Protein AF-K1X4G5-F1 (afdb_monomer)

Nearest PDB structures (foldseek):
  6gzb-assembly2_B  TM=7.575E-01  e=1.326E-03  Bacillus subtilis subsp. subtilis str. 168
  8opv-assembly1_B  TM=4.846E-01  e=4.917E-01  Mycobacterium tuberculosis H37Rv
  7o1k-assembly1_A  TM=4.754E-01  e=4.917E-01  Mycobacterium tuberculosis H37Rv
  8pf8-assembly1_B  TM=4.967E-01  e=1.198E+00  Mycobacterium tuberculosis H37Rv

pLDDT: mean 81.54, std 18.41, range [33.06, 98.31]

Mean predicted aligned error: 16.66 Å

Foldseek 3Di:
DVVVVVVVVVVVVVVVVVLVCCVPPPVPVNVVVVVVDDDDDPPPPDDDVPPVVVVVVVVVVVVVVVVVVVVVVVVVVVVVVVPPPPQLAFFQAWDKAWQWFAAQVVQVVDDPVCHLDLVSTDTDIDTDGGDSGNLQVQLQVNLQFPQDPVVVVRRTDADRDPPQWHFPDWDADPQQEIETEIGADPCQQVDDLSNLVRNVSSSFVRNVVRVSHPHYAYPVNCRSHD

Secondary structure (DSSP, 8-state):
-HHHHHHHHHHHHHHHHHHHHHHHH-HHHHHHHHTTS---------S-THHHHHHHHHHHHHHHHHHHHHHHHHHHHHHHHHTTS-STT-BSS-EEEEEEEEEHHHHHTS-GGG-S-GGGEEEEEEEE-SBS-HHHHHHHHHHTT---HHHHHTTEE----STT--EEEEEE-TTSEEEEEE---TTSTTS-HHHHHHHHHHHHHHHTTSTT--EEEEESTTTT--

Solvent-accessible surface area (backbone atoms only — not comparable to full-atom values): 13188 Å² total; per-residue (Å²): 124,74,73,62,56,56,56,55,52,52,52,52,50,52,52,50,51,48,53,51,47,33,66,75,76,38,62,77,58,41,58,64,56,55,72,76,62,84,77,81,79,80,78,75,93,76,79,63,89,54,56,72,52,48,55,51,50,51,52,51,50,52,52,49,50,52,50,52,50,47,66,57,51,50,57,53,55,52,46,56,66,62,62,70,67,68,68,82,41,46,37,90,50,73,42,80,46,58,40,40,33,42,25,56,62,62,25,67,72,42,59,82,94,55,44,91,39,78,81,23,50,42,74,46,79,47,74,42,65,55,29,85,40,46,62,61,54,50,54,53,51,54,51,66,64,79,72,49,75,68,47,45,73,66,35,45,49,83,80,65,60,63,95,66,49,42,82,72,49,77,47,74,46,97,88,14,43,30,40,40,29,47,49,82,49,94,76,61,37,78,43,58,58,70,56,32,53,50,57,52,46,30,53,43,58,35,53,52,69,42,88,68,36,74,44,75,46,55,38,58,80,61,65,59,41,94

Radius of gyration: 37.1 Å; Cα contacts (8 Å, |Δi|>4): 231; chains: 1; bounding box: 86×85×75 Å

Organism: NCBI:txid1234023

InterPro domains:
  IPR019606 GerMN domain [PF10646] (99-218)

Structure (mmCIF, N/CA/C/O backbone):
data_AF-K1X4G5-F1
#
_entry.id   AF-K1X4G5-F1
#
loop_
_atom_site.group_PDB
_atom_site.id
_atom_site.type_symbol
_atom_site.label_atom_id
_atom_site.label_alt_id
_atom_site.label_comp_id
_atom_site.label_asym_id
_atom_site.label_entity_id
_atom_site.label_seq_id
_atom_site.pdbx_PDB_ins_code
_atom_site.Cartn_x
_atom_site.Cartn_y
_atom_site.Cartn_z
_atom_site.occupancy
_atom_site.B_iso_or_equiv
_atom_site.auth_seq_id
_atom_site.auth_comp_id
_atom_site.auth_asym_id
_atom_site.auth_atom_id
_atom_site.pdbx_PDB_model_num
ATOM 1 N N . MET A 1 1 ? -43.583 -68.721 54.468 1.00 54.84 1 MET A N 1
ATOM 2 C CA . MET A 1 1 ? -44.248 -67.400 54.348 1.00 54.84 1 MET A CA 1
ATOM 3 C C . MET A 1 1 ? -43.345 -66.177 54.601 1.00 54.84 1 MET A C 1
ATOM 5 O O . MET A 1 1 ? -43.742 -65.089 54.219 1.00 54.84 1 MET A O 1
ATOM 9 N N . LYS A 1 2 ? -42.120 -66.293 55.156 1.00 58.53 2 LYS A N 1
ATOM 10 C CA . LYS A 1 2 ? -41.264 -65.116 55.460 1.00 58.53 2 LYS A CA 1
ATOM 11 C C . LYS A 1 2 ? -40.573 -64.442 54.252 1.00 58.53 2 LYS A C 1
ATOM 13 O O . LYS A 1 2 ? -40.272 -63.259 54.325 1.00 58.53 2 LYS A O 1
ATOM 18 N N . LYS A 1 3 ? -40.344 -65.152 53.136 1.00 57.25 3 LYS A N 1
ATOM 19 C CA . LYS A 1 3 ? -39.613 -64.604 51.967 1.00 57.25 3 LYS A CA 1
ATOM 20 C C . LYS A 1 3 ? -40.426 -63.616 51.116 1.00 57.25 3 LYS A C 1
ATOM 22 O O . LYS A 1 3 ? -39.841 -62.725 50.514 1.00 57.25 3 LYS A O 1
ATOM 27 N N . ILE A 1 4 ? -41.753 -63.754 51.103 1.00 64.00 4 ILE A N 1
ATOM 28 C CA . ILE A 1 4 ? -42.654 -62.884 50.327 1.00 64.00 4 ILE A CA 1
ATOM 29 C C . ILE A 1 4 ? -42.829 -61.530 51.028 1.00 64.00 4 ILE A C 1
ATOM 31 O O . ILE A 1 4 ? -42.890 -60.500 50.377 1.00 64.00 4 ILE A O 1
ATOM 35 N N . PHE A 1 5 ? -42.817 -61.503 52.363 1.00 66.75 5 PHE A N 1
ATOM 36 C CA . PHE A 1 5 ? -43.006 -60.263 53.120 1.00 66.75 5 PHE A CA 1
ATOM 37 C C . PHE A 1 5 ? -41.861 -59.258 52.913 1.00 66.75 5 PHE A C 1
ATOM 39 O O . PHE A 1 5 ? -42.084 -58.055 52.798 1.00 66.75 5 PHE A O 1
ATOM 46 N N . TRP A 1 6 ? -40.627 -59.757 52.814 1.00 69.31 6 TRP A N 1
ATOM 47 C CA . TRP A 1 6 ? -39.446 -58.901 52.693 1.00 69.31 6 TRP A CA 1
ATOM 48 C C . TRP A 1 6 ? -39.295 -58.286 51.295 1.00 69.31 6 TRP A C 1
ATOM 50 O O . TRP A 1 6 ? -38.846 -57.152 51.159 1.00 69.31 6 TRP A O 1
ATOM 60 N N . THR A 1 7 ? -39.732 -58.999 50.255 1.00 79.44 7 THR A N 1
ATOM 61 C CA . THR A 1 7 ? -39.694 -58.506 48.870 1.00 79.44 7 THR A CA 1
ATOM 62 C C . THR A 1 7 ? -40.730 -57.410 48.627 1.00 79.44 7 THR A C 1
ATOM 64 O O . THR A 1 7 ? -40.418 -56.420 47.967 1.00 79.44 7 THR A O 1
ATOM 67 N N . THR A 1 8 ? -41.922 -57.518 49.220 1.00 79.94 8 THR A N 1
ATOM 68 C CA . THR A 1 8 ? -42.949 -56.470 49.122 1.00 79.94 8 THR A CA 1
ATOM 69 C C . THR A 1 8 ? -42.549 -55.210 49.886 1.00 79.94 8 THR A C 1
ATOM 71 O O . THR A 1 8 ? -42.720 -54.103 49.379 1.00 79.94 8 THR A O 1
ATOM 74 N N . PHE A 1 9 ? -41.965 -55.363 51.080 1.00 83.00 9 PHE A N 1
ATOM 75 C CA . PHE A 1 9 ? -41.498 -54.227 51.877 1.00 83.00 9 PHE A CA 1
ATOM 76 C C . PHE A 1 9 ? -40.353 -53.472 51.186 1.00 83.00 9 PHE A C 1
ATOM 78 O O . PHE A 1 9 ? -40.362 -52.243 51.141 1.00 83.00 9 PHE A O 1
ATOM 85 N N . PHE A 1 10 ? -39.410 -54.200 50.579 1.00 83.00 10 PHE A N 1
ATOM 86 C CA . PHE A 1 10 ? -38.306 -53.604 49.828 1.00 83.00 10 PHE A CA 1
ATOM 87 C C . PHE A 1 10 ? -38.800 -52.761 48.643 1.00 83.00 10 PHE A C 1
ATOM 89 O O . PHE A 1 10 ? -38.376 -51.618 48.481 1.00 83.00 10 PHE A O 1
ATOM 96 N N . TRP A 1 11 ? -39.752 -53.271 47.856 1.00 83.12 11 TRP A N 1
ATOM 97 C CA . TRP A 1 11 ? -40.328 -52.511 46.742 1.00 83.12 11 TRP A CA 1
ATOM 98 C C . TRP A 1 11 ? -41.113 -51.281 47.202 1.00 83.12 11 TRP A C 1
ATOM 100 O O . TRP A 1 11 ? -41.001 -50.224 46.583 1.00 83.12 11 TRP A O 1
ATOM 110 N N . PHE A 1 12 ? -41.842 -51.373 48.316 1.00 86.19 12 PHE A N 1
ATOM 111 C CA . PHE A 1 12 ? -42.513 -50.212 48.905 1.00 86.19 12 PHE A CA 1
ATOM 112 C C . PHE A 1 12 ? -41.524 -49.126 49.337 1.00 86.19 12 PHE A C 1
ATOM 114 O O . PHE A 1 12 ? -41.757 -47.949 49.066 1.00 86.19 12 PHE A O 1
ATOM 121 N N . LEU A 1 13 ? -40.405 -49.513 49.954 1.00 87.19 13 LEU A N 1
ATOM 122 C CA . LEU A 1 13 ? -39.358 -48.583 50.369 1.00 87.19 13 LEU A CA 1
ATOM 123 C C . LEU A 1 13 ? -38.716 -47.886 49.160 1.00 87.19 13 LEU A C 1
ATOM 125 O O . LEU A 1 13 ? -38.556 -46.668 49.170 1.00 87.19 13 LEU A O 1
ATOM 129 N N . VAL A 1 14 ? -38.402 -48.637 48.100 1.00 87.31 14 VAL A N 1
ATOM 130 C CA . VAL A 1 14 ? -37.823 -48.086 46.863 1.00 87.31 14 VAL A CA 1
ATOM 131 C C . VAL A 1 14 ? -38.791 -47.112 46.191 1.00 87.31 14 VAL A C 1
ATOM 133 O O . VAL A 1 14 ? -38.382 -46.019 45.804 1.00 87.31 14 VAL A O 1
ATOM 136 N N . ILE A 1 15 ? -40.081 -47.449 46.114 1.00 84.12 15 ILE A N 1
ATOM 137 C CA . ILE A 1 15 ? -41.112 -46.554 45.569 1.00 84.12 15 ILE A CA 1
ATOM 138 C C . ILE A 1 15 ? -41.240 -45.288 46.424 1.00 84.12 15 ILE A C 1
ATOM 140 O O . ILE A 1 15 ? -41.348 -44.190 45.879 1.00 84.12 15 ILE A O 1
ATOM 144 N N . PHE A 1 16 ? -41.200 -45.412 47.753 1.00 84.00 16 PHE A N 1
ATOM 145 C CA . PHE A 1 16 ? -41.314 -44.270 48.659 1.00 84.00 16 PHE A CA 1
ATOM 146 C C . PHE A 1 16 ? -40.101 -43.337 48.561 1.00 84.00 16 PHE A C 1
ATOM 148 O O . PHE A 1 16 ? -40.265 -42.122 48.445 1.00 84.00 16 PHE A O 1
ATOM 155 N N . LEU A 1 17 ? -38.888 -43.896 48.525 1.00 79.94 17 LEU A N 1
ATOM 156 C CA . LEU A 1 17 ? -37.649 -43.136 48.346 1.00 79.94 17 LEU A CA 1
ATOM 157 C C . LEU A 1 17 ? -37.587 -42.473 46.970 1.00 79.94 17 LEU A C 1
ATOM 159 O O . LEU A 1 17 ? -37.241 -41.298 46.884 1.00 79.94 17 LEU A O 1
ATOM 163 N N . PHE A 1 18 ? -38.006 -43.171 45.912 1.00 79.19 18 PHE A N 1
ATOM 164 C CA . PHE A 1 18 ? -38.111 -42.594 44.573 1.00 79.19 18 PHE A CA 1
ATOM 165 C C . PHE A 1 18 ? -39.122 -41.440 44.534 1.00 79.19 18 PHE A C 1
ATOM 167 O O . PHE A 1 18 ? -38.846 -40.383 43.971 1.00 79.19 18 PHE A O 1
ATOM 174 N N . ARG A 1 19 ? -40.272 -41.589 45.201 1.00 72.81 19 ARG A N 1
ATOM 175 C CA . ARG A 1 19 ? -41.306 -40.549 45.281 1.00 72.81 19 ARG A CA 1
ATOM 176 C C . ARG A 1 19 ? -40.839 -39.324 46.078 1.00 72.81 19 ARG A C 1
ATOM 178 O O . ARG A 1 19 ? -41.116 -38.200 45.666 1.00 72.81 19 ARG A O 1
ATOM 185 N N . SER A 1 20 ? -40.094 -39.528 47.167 1.00 75.06 20 SER A N 1
ATOM 186 C CA . SER A 1 20 ? -39.445 -38.445 47.924 1.00 75.06 20 SER A CA 1
ATOM 187 C C . SER A 1 20 ? -38.347 -37.751 47.114 1.00 75.06 20 SER A C 1
ATOM 189 O O . SER A 1 20 ? -38.287 -36.523 47.089 1.00 75.06 20 SER A O 1
ATOM 191 N N . TYR A 1 21 ? -37.524 -38.518 46.396 1.00 76.25 21 TYR A N 1
ATOM 192 C CA . TYR A 1 21 ? -36.467 -37.994 45.530 1.00 76.25 21 TYR A CA 1
ATOM 193 C C . TYR A 1 21 ? -37.033 -37.123 44.399 1.00 76.25 21 TYR A C 1
ATOM 195 O O . TYR A 1 21 ? -36.592 -35.989 44.210 1.00 76.25 21 TYR A O 1
ATOM 203 N N . MET A 1 22 ? -38.077 -37.598 43.712 1.00 70.06 22 MET A N 1
ATOM 204 C CA . MET A 1 22 ? -38.760 -36.839 42.657 1.00 70.06 22 MET A CA 1
ATOM 205 C C . MET A 1 22 ? -39.372 -35.533 43.179 1.00 70.06 22 MET A C 1
ATOM 207 O O . MET A 1 22 ? -39.380 -34.532 42.465 1.00 70.06 22 MET A O 1
ATOM 211 N N . ARG A 1 23 ? -39.853 -35.516 44.430 1.00 66.69 23 ARG A N 1
ATOM 212 C CA . ARG A 1 23 ? -40.426 -34.318 45.059 1.00 66.69 23 ARG A CA 1
ATOM 213 C C . ARG A 1 23 ? -39.369 -33.268 45.418 1.00 66.69 23 ARG A C 1
ATOM 215 O O . ARG A 1 23 ? -39.676 -32.083 45.355 1.00 66.69 23 ARG A O 1
ATOM 222 N N . LEU A 1 24 ? -38.162 -33.690 45.796 1.00 64.19 24 LEU A N 1
ATOM 223 C CA . LEU A 1 24 ? -37.104 -32.787 46.261 1.00 64.19 24 LEU A CA 1
ATOM 224 C C . LEU A 1 24 ? -36.191 -32.275 45.141 1.00 64.19 24 LEU A C 1
ATOM 226 O O . LEU A 1 24 ? -35.738 -31.140 45.229 1.00 64.19 24 LEU A O 1
ATOM 230 N N . PHE A 1 25 ? -35.936 -33.065 44.093 1.00 57.25 25 PHE A N 1
ATOM 231 C CA . PHE A 1 25 ? -34.880 -32.740 43.123 1.00 57.25 25 PHE A CA 1
ATOM 232 C C . PHE A 1 25 ? -35.350 -32.530 41.678 1.00 57.25 25 PHE A C 1
ATOM 234 O O . PHE A 1 25 ? -34.552 -32.084 40.857 1.00 57.25 25 PHE A O 1
ATOM 241 N N . ASN A 1 26 ? -36.616 -32.811 41.325 1.00 57.53 26 ASN A N 1
ATOM 242 C CA . ASN A 1 26 ? -37.085 -32.585 39.951 1.00 57.53 26 ASN A CA 1
ATOM 243 C C . ASN A 1 26 ? -38.595 -32.288 39.856 1.00 57.53 26 ASN A C 1
ATOM 245 O O . ASN A 1 26 ? -39.404 -33.118 39.428 1.00 57.53 26 ASN A O 1
ATOM 249 N N . GLN A 1 27 ? -38.980 -31.069 40.250 1.00 56.97 27 GLN A N 1
ATOM 250 C CA . GLN A 1 27 ? -40.380 -30.621 40.286 1.00 56.97 27 GLN A CA 1
ATOM 251 C C . GLN A 1 27 ? -41.097 -30.748 38.926 1.00 56.97 27 GLN A C 1
ATOM 253 O O . GLN A 1 27 ? -42.276 -31.101 38.893 1.00 56.97 27 GLN A O 1
ATOM 258 N N . SER A 1 28 ? -40.397 -30.559 37.796 1.00 55.19 28 SER A N 1
ATOM 259 C CA . SER A 1 28 ? -41.028 -30.599 36.464 1.00 55.19 28 SER A CA 1
ATOM 260 C C . SER A 1 28 ? -41.443 -32.013 36.019 1.00 55.19 28 SER A C 1
ATOM 262 O O . SER A 1 28 ? -42.468 -32.179 35.351 1.00 55.19 28 SER A O 1
ATOM 264 N N . LEU A 1 29 ? -40.706 -33.055 36.429 1.00 57.12 29 LEU A N 1
ATOM 265 C CA . LEU A 1 29 ? -41.060 -34.453 36.149 1.00 57.12 29 LEU A CA 1
ATOM 266 C C . LEU A 1 29 ? -42.097 -35.001 37.141 1.00 57.12 29 LEU A C 1
ATOM 268 O O . LEU A 1 29 ? -42.957 -35.792 36.749 1.00 57.12 29 LEU A O 1
ATOM 272 N N . GLY A 1 30 ? -42.062 -34.557 38.403 1.00 55.62 30 GLY A N 1
ATOM 273 C CA . GLY A 1 30 ? -43.036 -34.952 39.428 1.00 55.62 30 GLY A CA 1
ATOM 274 C C . GLY A 1 30 ? -44.476 -34.559 39.072 1.00 55.62 30 GLY A C 1
ATOM 275 O O . GLY A 1 30 ? -45.391 -35.371 39.224 1.00 55.62 30 GLY A O 1
ATOM 276 N N . ILE A 1 31 ? -44.667 -33.360 38.510 1.00 58.38 31 ILE A N 1
ATOM 277 C CA . ILE A 1 31 ? -45.978 -32.867 38.056 1.00 58.38 31 ILE A CA 1
ATOM 278 C C . ILE A 1 31 ? -46.491 -33.672 36.844 1.00 58.38 31 ILE A C 1
ATOM 280 O O . ILE A 1 31 ? -47.668 -34.029 36.793 1.00 58.38 31 ILE A O 1
ATOM 284 N N . LYS A 1 32 ? -45.612 -34.039 35.897 1.00 57.47 32 LYS A N 1
ATOM 285 C CA . LYS A 1 32 ? -45.976 -34.824 34.697 1.00 57.47 32 LYS A CA 1
ATOM 286 C C . LYS A 1 32 ? -46.362 -36.277 34.986 1.00 57.47 32 LYS A C 1
ATOM 288 O O . LYS A 1 32 ? -47.144 -36.852 34.235 1.00 57.47 32 LYS A O 1
ATOM 293 N N . ILE A 1 33 ? -45.796 -36.886 36.027 1.00 56.94 33 ILE A N 1
ATOM 294 C CA . ILE A 1 33 ? -46.078 -38.285 36.388 1.00 56.94 33 ILE A CA 1
ATOM 295 C C . ILE A 1 33 ? -47.277 -38.370 37.344 1.00 56.94 33 ILE A C 1
ATOM 297 O O . ILE A 1 33 ? -48.085 -39.291 37.228 1.00 56.94 33 ILE A O 1
ATOM 301 N N . GLY A 1 34 ? -47.443 -37.387 38.238 1.00 54.16 34 GLY A N 1
ATOM 302 C CA . GLY A 1 34 ? -48.577 -37.320 39.165 1.00 54.16 34 GLY A CA 1
ATOM 303 C C . GLY A 1 34 ? -49.942 -37.233 38.473 1.00 54.16 34 GLY A C 1
ATOM 304 O O . GLY A 1 34 ? -50.913 -37.786 38.978 1.00 54.16 34 GLY A O 1
ATOM 305 N N . SER A 1 35 ? -50.014 -36.627 37.283 1.00 56.59 35 SER A N 1
ATOM 306 C CA . SER A 1 35 ? -51.259 -36.484 36.513 1.00 56.59 35 SER A CA 1
ATOM 307 C C . SER A 1 35 ? -51.747 -37.768 35.823 1.00 56.59 35 SER A C 1
ATOM 309 O O . SER A 1 35 ? -52.891 -37.814 35.378 1.00 56.59 35 SER A O 1
ATOM 311 N N . ARG A 1 36 ? -50.925 -38.828 35.745 1.00 54.75 36 ARG A N 1
ATOM 312 C CA . ARG A 1 36 ? -51.309 -40.122 35.137 1.00 54.75 36 ARG A CA 1
ATOM 313 C C . ARG A 1 36 ? -51.871 -41.150 36.121 1.00 54.75 36 ARG A C 1
ATOM 315 O O . ARG A 1 36 ? -52.386 -42.175 35.684 1.00 54.75 36 ARG A O 1
ATOM 322 N N . PHE A 1 37 ? -51.806 -40.885 37.422 1.00 50.53 37 PHE A N 1
ATOM 323 C CA . PHE A 1 37 ? -52.381 -41.740 38.461 1.00 50.53 37 PHE A CA 1
ATOM 324 C C . PHE A 1 37 ? -53.470 -40.955 39.192 1.00 50.53 37 PHE A C 1
ATOM 326 O O . PHE A 1 37 ? -53.241 -40.375 40.250 1.00 50.53 37 PHE A O 1
ATOM 333 N N . GLY A 1 38 ? -54.650 -40.874 38.576 1.00 40.00 38 GLY A N 1
ATOM 334 C CA . GLY A 1 38 ? -55.796 -40.185 39.162 1.00 40.00 38 GLY A CA 1
ATOM 335 C C . GLY A 1 38 ? -56.234 -40.825 40.483 1.00 40.00 38 GLY A C 1
ATOM 336 O O . GLY A 1 38 ? -56.401 -42.038 40.561 1.00 40.00 38 GLY A O 1
ATOM 337 N N . ILE A 1 39 ? -56.428 -40.013 41.521 1.00 39.38 39 ILE A N 1
ATOM 338 C CA . ILE A 1 39 ? -57.751 -39.545 41.968 1.00 39.38 39 ILE A CA 1
ATOM 339 C C . ILE A 1 39 ? -57.556 -38.420 42.999 1.00 39.38 39 ILE A C 1
ATOM 341 O O . ILE A 1 39 ? -56.721 -38.498 43.896 1.00 39.38 39 ILE A O 1
ATOM 345 N N . SER A 1 40 ? -58.351 -37.374 42.770 1.00 45.72 40 SER A N 1
ATOM 346 C CA . SER A 1 40 ? -58.739 -36.224 43.592 1.00 45.72 40 SER A CA 1
ATOM 347 C C . SER A 1 40 ? -57.901 -35.870 44.825 1.00 45.72 40 SER A C 1
ATOM 349 O O . SER A 1 40 ? -58.017 -36.493 45.880 1.00 45.72 40 SER A O 1
ATOM 351 N N . GLN A 1 41 ? -57.264 -34.704 44.770 1.00 36.25 41 GLN A N 1
ATOM 352 C CA . GLN A 1 41 ? -57.464 -33.764 45.866 1.00 36.25 41 GLN A CA 1
ATOM 353 C C . GLN A 1 41 ? -58.597 -32.829 45.464 1.00 36.25 41 GLN A C 1
ATOM 355 O O . GLN A 1 41 ? -58.526 -32.148 44.442 1.00 36.25 41 GLN A O 1
ATOM 360 N N . GLN A 1 42 ? -59.669 -32.864 46.257 1.00 36.31 42 GLN A N 1
ATOM 361 C CA . GLN A 1 42 ? -60.611 -31.763 46.346 1.00 36.31 42 GLN A CA 1
ATOM 362 C C . GLN A 1 42 ? -59.800 -30.485 46.535 1.00 36.31 42 GLN A C 1
ATOM 364 O O . GLN A 1 42 ? -59.118 -30.314 47.545 1.00 36.31 42 GLN A O 1
ATOM 369 N N . VAL A 1 43 ? -59.872 -29.596 45.552 1.00 34.75 43 VAL A N 1
ATOM 370 C CA . VAL A 1 43 ? -59.550 -28.196 45.773 1.00 34.75 43 VAL A CA 1
ATOM 371 C C . VAL A 1 43 ? -60.660 -27.683 46.681 1.00 34.75 43 VAL A C 1
ATOM 373 O O . VAL A 1 43 ? -61.783 -27.446 46.236 1.00 34.75 43 VAL A O 1
ATOM 376 N N . CYS A 1 44 ? -60.372 -27.588 47.979 1.00 33.06 44 CYS A N 1
ATOM 377 C CA . CYS A 1 44 ? -61.119 -26.690 48.842 1.00 33.06 44 CYS A CA 1
ATOM 378 C C . CYS A 1 44 ? -61.010 -25.298 48.221 1.00 33.06 44 CYS A C 1
ATOM 380 O O . CYS A 1 44 ? -59.926 -24.725 48.129 1.00 33.06 44 CYS A O 1
ATOM 382 N N . LEU A 1 45 ? -62.148 -24.793 47.752 1.00 43.38 45 LEU A N 1
ATOM 383 C CA . LEU A 1 45 ? -62.339 -23.415 47.335 1.00 43.38 45 LEU A CA 1
ATOM 384 C C . LEU A 1 45 ? -62.188 -22.510 48.560 1.00 43.38 45 LEU A C 1
ATOM 386 O O . LEU A 1 45 ? -63.168 -22.176 49.216 1.00 43.38 45 LEU A O 1
ATOM 390 N N . THR A 1 46 ? -60.958 -22.115 48.861 1.00 39.06 46 THR A N 1
ATOM 391 C CA . THR A 1 46 ? -60.655 -20.968 49.719 1.00 39.06 46 THR A CA 1
ATOM 392 C C . THR A 1 46 ? -59.370 -20.328 49.210 1.00 39.06 46 THR A C 1
ATOM 394 O O . THR A 1 46 ? -58.286 -20.815 49.513 1.00 39.06 46 THR A O 1
ATOM 397 N N . GLY A 1 47 ? -59.492 -19.257 48.425 1.00 34.78 47 GLY A N 1
ATOM 398 C CA . GLY A 1 47 ? -58.346 -18.451 48.001 1.00 34.78 47 GLY A CA 1
ATOM 399 C C . GLY A 1 47 ? -58.457 -17.949 46.568 1.00 34.78 47 GLY A C 1
ATOM 400 O O . GLY A 1 47 ? -58.095 -18.650 45.639 1.00 34.78 47 GLY A O 1
ATOM 401 N N . GLY A 1 48 ? -59.008 -16.743 46.422 1.00 39.19 48 GLY A N 1
ATOM 402 C CA . GLY A 1 48 ? -58.532 -15.730 45.483 1.00 39.19 48 GLY A CA 1
ATOM 403 C C . GLY A 1 48 ? -58.429 -16.066 43.993 1.00 39.19 48 GLY A C 1
ATOM 404 O O . GLY A 1 48 ? -57.468 -16.657 43.524 1.00 39.19 48 GLY A O 1
ATOM 405 N N . VAL A 1 49 ? -59.283 -15.406 43.207 1.00 44.91 49 VAL A N 1
ATOM 406 C CA . VAL A 1 49 ? -59.028 -15.018 41.799 1.00 44.91 49 VAL A CA 1
ATOM 407 C C . VAL A 1 49 ? -57.674 -14.276 41.618 1.00 44.91 49 VAL A C 1
ATOM 409 O O . VAL A 1 49 ? -57.230 -14.029 40.502 1.00 44.91 49 VAL A O 1
ATOM 412 N N . THR A 1 50 ? -56.990 -13.945 42.715 1.00 46.62 50 THR A N 1
ATOM 413 C CA . THR A 1 50 ? -55.688 -13.287 42.795 1.00 46.62 50 THR A CA 1
ATOM 414 C C . THR A 1 50 ? -54.515 -14.162 42.359 1.00 46.62 50 THR A C 1
ATOM 416 O O . THR A 1 50 ? -53.578 -13.625 41.781 1.00 46.62 50 THR A O 1
ATOM 419 N N . ASP A 1 51 ? -54.540 -15.480 42.566 1.00 49.75 51 ASP A N 1
ATOM 420 C CA . ASP A 1 51 ? -53.300 -16.276 42.488 1.00 49.75 51 ASP A CA 1
ATOM 421 C C . ASP A 1 51 ? -52.856 -16.530 41.038 1.00 49.75 51 ASP A C 1
ATOM 423 O O . ASP A 1 51 ? -51.692 -16.342 40.701 1.00 49.75 51 ASP A O 1
ATOM 427 N N . GLY A 1 52 ? -53.797 -16.799 40.125 1.00 52.91 52 GLY A N 1
ATOM 428 C CA . GLY A 1 52 ? -53.482 -16.970 38.699 1.00 52.91 52 GLY A CA 1
ATOM 429 C C . GLY A 1 52 ? -53.087 -15.672 37.981 1.00 52.91 52 GLY A C 1
ATOM 430 O O . GLY A 1 52 ? -52.336 -15.709 37.008 1.00 52.91 52 GLY A O 1
ATOM 431 N N . LEU A 1 53 ? -53.571 -14.519 38.457 1.00 54.59 53 LEU A N 1
ATOM 432 C CA . LEU A 1 53 ? -53.137 -13.211 37.956 1.00 54.59 53 LEU A CA 1
ATOM 433 C C . LEU A 1 53 ? -51.750 -12.856 38.493 1.00 54.59 53 LEU A C 1
ATOM 435 O O . LEU A 1 53 ? -50.931 -12.335 37.742 1.00 54.59 53 LEU A O 1
ATOM 439 N N . THR A 1 54 ? -51.472 -13.171 39.760 1.00 58.38 54 THR A N 1
ATOM 440 C CA . THR A 1 54 ? -50.163 -12.927 40.385 1.00 58.38 54 THR A CA 1
ATOM 441 C C . THR A 1 54 ? -49.076 -13.753 39.697 1.00 58.38 54 THR A C 1
ATOM 443 O O . THR A 1 54 ? -48.056 -13.194 39.302 1.00 58.38 54 THR A O 1
ATOM 446 N N . ASP A 1 55 ? -49.357 -15.026 39.398 1.00 61.72 55 ASP A N 1
ATOM 447 C CA . ASP A 1 55 ? -48.456 -15.889 38.626 1.00 61.72 55 ASP A CA 1
ATOM 448 C C . ASP A 1 55 ? -48.167 -15.323 37.223 1.00 61.72 55 ASP A C 1
ATOM 450 O O . ASP A 1 55 ? -47.030 -15.351 36.749 1.00 61.72 55 ASP A O 1
ATOM 454 N N . GLN A 1 56 ? -49.173 -14.758 36.543 1.00 73.88 56 GLN A N 1
ATOM 455 C CA . GLN A 1 56 ? -48.971 -14.109 35.241 1.00 73.88 56 GLN A CA 1
ATOM 456 C C . GLN A 1 56 ? -48.164 -12.810 35.349 1.00 73.88 56 GLN A C 1
ATOM 458 O O . GLN A 1 56 ? -47.315 -12.553 34.493 1.00 73.88 56 GLN A O 1
ATOM 463 N N . PHE A 1 57 ? -48.385 -12.009 36.393 1.00 72.31 57 PHE A N 1
ATOM 464 C CA . PHE A 1 57 ? -47.603 -10.800 36.651 1.00 72.31 57 PHE A CA 1
ATOM 465 C C . PHE A 1 57 ? -46.133 -11.119 36.932 1.00 72.31 57 PHE A C 1
ATOM 467 O O . PHE A 1 57 ? -45.261 -10.435 36.396 1.00 72.31 57 PHE A O 1
ATOM 474 N N . ASP A 1 58 ? -45.845 -12.175 37.690 1.00 73.00 58 ASP A N 1
ATOM 475 C CA . ASP A 1 58 ? -44.475 -12.599 37.988 1.00 73.00 58 ASP A CA 1
ATOM 476 C C . ASP A 1 58 ? -43.752 -13.128 36.743 1.00 73.00 58 ASP A C 1
ATOM 478 O O . ASP A 1 58 ? -42.578 -12.814 36.519 1.00 73.00 58 ASP A O 1
ATOM 482 N N . ILE A 1 59 ? -44.462 -13.850 35.870 1.00 78.31 59 ILE A N 1
ATOM 483 C CA . ILE A 1 59 ? -43.930 -14.277 34.568 1.00 78.31 59 ILE A CA 1
ATOM 484 C C . ILE A 1 59 ? -43.613 -13.059 33.691 1.00 78.31 59 ILE A C 1
ATOM 486 O O . ILE A 1 59 ? -42.520 -12.982 33.126 1.00 78.31 59 ILE A O 1
ATOM 490 N N . ILE A 1 60 ? -44.532 -12.093 33.596 1.00 79.19 60 ILE A N 1
ATOM 491 C CA . ILE A 1 60 ? -44.332 -10.868 32.804 1.00 79.19 60 ILE A CA 1
ATOM 492 C C . ILE A 1 60 ? -43.162 -10.053 33.359 1.00 79.19 60 ILE A C 1
ATOM 494 O O . ILE A 1 60 ? -42.333 -9.572 32.589 1.00 79.19 60 ILE A O 1
ATOM 498 N N . LYS A 1 61 ? -43.050 -9.936 34.684 1.00 81.38 61 LYS A N 1
ATOM 499 C CA . LYS A 1 61 ? -41.955 -9.227 35.350 1.00 81.38 61 LYS A CA 1
ATOM 500 C C . LYS A 1 61 ? -40.609 -9.886 35.067 1.00 81.38 61 LYS A C 1
ATOM 502 O O . LYS A 1 61 ? -39.670 -9.207 34.673 1.00 81.38 61 LYS A O 1
ATOM 507 N N . THR A 1 62 ? -40.554 -11.213 35.143 1.00 82.25 62 THR A N 1
ATOM 508 C CA . THR A 1 62 ? -39.347 -11.984 34.818 1.00 82.25 62 THR A CA 1
ATOM 509 C C . THR A 1 62 ? -38.947 -11.806 33.350 1.00 82.25 62 THR A C 1
ATOM 511 O O . THR A 1 62 ? -37.772 -11.620 33.044 1.00 82.25 62 THR A O 1
ATOM 514 N N . GLN A 1 63 ? -39.907 -11.821 32.418 1.00 82.62 63 GLN A N 1
ATOM 515 C CA . GLN A 1 63 ? -39.618 -11.567 31.003 1.00 82.62 63 GLN A CA 1
ATOM 516 C C . GLN A 1 63 ? -39.150 -10.132 30.751 1.00 82.62 63 GLN A C 1
ATOM 518 O O . GLN A 1 63 ? -38.237 -9.927 29.952 1.00 82.62 63 GLN A O 1
ATOM 523 N N . LEU A 1 64 ? -39.736 -9.151 31.439 1.00 81.81 64 LEU A N 1
ATOM 524 C CA . LEU A 1 64 ? -39.322 -7.756 31.347 1.00 81.81 64 LEU A CA 1
ATOM 525 C C . LEU A 1 64 ? -37.901 -7.558 31.890 1.00 81.81 64 LEU A C 1
ATOM 527 O O . LEU A 1 64 ? -37.114 -6.859 31.261 1.00 81.81 64 LEU A O 1
ATOM 531 N N . ASP A 1 65 ? -37.540 -8.224 32.987 1.00 81.00 65 ASP A N 1
ATOM 532 C CA . ASP A 1 65 ? -36.184 -8.190 33.542 1.00 81.00 65 ASP A CA 1
ATOM 533 C C . ASP A 1 65 ? -35.163 -8.817 32.580 1.00 81.00 65 ASP A C 1
ATOM 535 O O . ASP A 1 65 ? -34.100 -8.242 32.352 1.00 81.00 65 ASP A O 1
ATOM 539 N N . VAL A 1 66 ? -35.507 -9.935 31.931 1.00 81.69 66 VAL A N 1
ATOM 540 C CA . VAL A 1 66 ? -34.665 -10.553 30.890 1.00 81.69 66 VAL A CA 1
ATOM 541 C C . VAL A 1 66 ? -34.508 -9.633 29.678 1.00 81.69 66 VAL A C 1
ATOM 543 O O . VAL A 1 66 ? -33.407 -9.513 29.147 1.00 81.69 66 VAL A O 1
ATOM 546 N N . ILE A 1 67 ? -35.578 -8.965 29.234 1.00 78.12 67 ILE A N 1
ATOM 547 C CA . ILE A 1 67 ? -35.520 -7.998 28.127 1.00 78.12 67 ILE A CA 1
ATOM 548 C C . ILE A 1 67 ? -34.664 -6.791 28.518 1.00 78.12 67 ILE A C 1
ATOM 550 O O . ILE A 1 67 ? -33.809 -6.390 27.736 1.00 78.12 67 ILE A O 1
ATOM 554 N N . ASN A 1 68 ? -34.829 -6.256 29.728 1.00 77.50 68 ASN A N 1
ATOM 555 C CA . ASN A 1 68 ? -34.028 -5.140 30.231 1.00 77.50 68 ASN A CA 1
ATOM 556 C C . ASN A 1 68 ? -32.547 -5.514 30.335 1.00 77.50 68 ASN A C 1
ATOM 558 O O . ASN A 1 68 ? -31.690 -4.747 29.906 1.00 77.50 68 ASN A O 1
ATOM 562 N N . GLN A 1 69 ? -32.239 -6.714 30.827 1.00 78.69 69 GLN A N 1
ATOM 563 C CA . GLN A 1 69 ? -30.877 -7.241 30.860 1.00 78.69 69 GLN A CA 1
ATOM 564 C C . GLN A 1 69 ? -30.307 -7.391 29.444 1.00 78.69 69 GLN A C 1
ATOM 566 O O . GLN A 1 69 ? -29.160 -7.026 29.190 1.00 78.69 69 GLN A O 1
ATOM 571 N N . LYS A 1 70 ? -31.114 -7.880 28.497 1.00 74.75 70 LYS A N 1
ATOM 572 C CA . LYS A 1 70 ? -30.698 -8.046 27.103 1.00 74.75 70 LYS A CA 1
ATOM 573 C C . LYS A 1 70 ? -30.427 -6.699 26.429 1.00 74.75 70 LYS A C 1
ATOM 575 O O . LYS A 1 70 ? -29.376 -6.551 25.815 1.00 74.75 70 LYS A O 1
ATOM 580 N N . LEU A 1 71 ? -31.290 -5.708 26.661 1.00 73.25 71 LE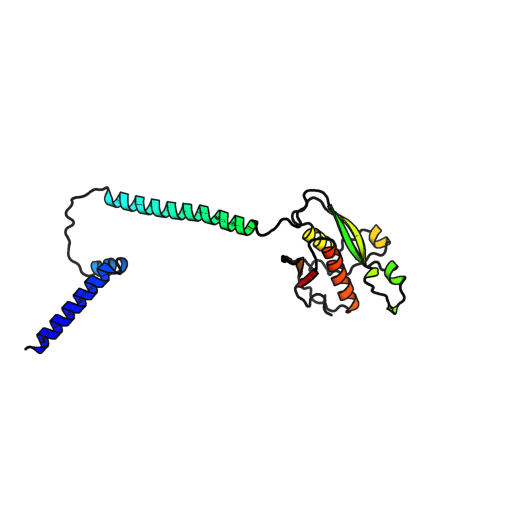U A N 1
ATOM 581 C CA . LEU A 1 71 ? -31.137 -4.320 26.210 1.00 73.25 71 LEU A CA 1
ATOM 582 C C . LEU A 1 71 ? -29.967 -3.583 26.874 1.00 73.25 71 LEU A C 1
ATOM 584 O O . LEU A 1 71 ? -29.488 -2.607 26.312 1.00 73.25 71 LEU A O 1
ATOM 588 N N . GLN A 1 72 ? -29.506 -4.021 28.047 1.00 69.19 72 GLN A N 1
ATOM 589 C CA . GLN A 1 72 ? -28.280 -3.512 28.673 1.00 69.19 72 GLN A CA 1
ATOM 590 C C . GLN A 1 72 ? -27.026 -4.200 28.112 1.00 69.19 72 GLN A C 1
ATOM 592 O O . GLN A 1 72 ? -26.011 -3.542 27.911 1.00 69.19 72 GLN A O 1
ATOM 597 N N . SER A 1 73 ? -27.102 -5.492 27.775 1.00 63.19 73 SER A N 1
ATOM 598 C CA . SER A 1 73 ? -25.968 -6.259 27.229 1.00 63.19 73 SER A CA 1
ATOM 599 C C . SER A 1 73 ? -25.721 -6.073 25.719 1.00 63.19 73 SER A C 1
ATOM 601 O O . SER A 1 73 ? -24.580 -6.151 25.2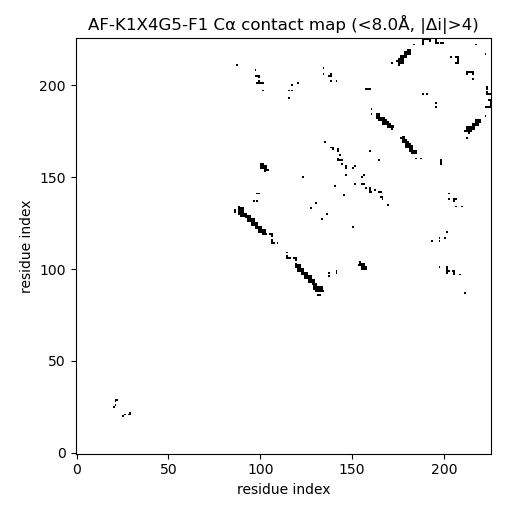68 1.00 63.19 73 SER A O 1
ATOM 603 N N . GLU A 1 74 ? -26.761 -5.801 24.921 1.00 63.75 74 GLU A N 1
ATOM 604 C CA . GLU A 1 74 ? -26.648 -5.533 23.476 1.00 63.75 74 GLU A CA 1
ATOM 605 C C . GLU A 1 74 ? -25.846 -4.266 23.122 1.00 63.75 74 GLU A C 1
ATOM 607 O O . GLU A 1 74 ? -24.981 -4.356 22.245 1.00 63.75 74 GLU A O 1
ATOM 612 N N . PRO A 1 75 ? -26.052 -3.096 23.761 1.00 58.12 75 PRO A N 1
ATOM 613 C CA . PRO A 1 75 ? -25.258 -1.912 23.462 1.00 58.12 75 PRO A CA 1
ATOM 614 C C . PRO A 1 75 ? -23.807 -2.080 23.912 1.00 58.12 75 PRO A C 1
ATOM 616 O O . PRO A 1 75 ? -22.926 -1.580 23.230 1.00 58.12 75 PRO A O 1
ATOM 619 N N . GLU A 1 76 ? -23.518 -2.820 24.984 1.00 56.22 76 GLU A N 1
ATOM 620 C CA . GLU A 1 76 ? -22.137 -3.068 25.420 1.00 56.22 76 GLU A CA 1
ATOM 621 C C . GLU A 1 76 ? -21.374 -3.977 24.446 1.00 56.22 76 GLU A C 1
ATOM 623 O O . GLU A 1 76 ? -20.205 -3.719 24.166 1.00 56.22 76 GLU A O 1
ATOM 628 N N . ALA A 1 77 ? -22.035 -4.978 23.855 1.00 55.50 77 ALA A N 1
ATOM 629 C CA . ALA A 1 77 ? -21.446 -5.818 22.812 1.00 55.50 77 ALA A CA 1
ATOM 630 C C . ALA A 1 77 ? -21.237 -5.055 21.488 1.00 55.50 77 ALA A C 1
ATOM 632 O O . ALA A 1 77 ? -20.212 -5.237 20.832 1.00 55.50 77 ALA A O 1
ATOM 633 N N . LEU A 1 78 ? -22.160 -4.161 21.113 1.00 50.59 78 LEU A N 1
ATOM 634 C CA . LEU A 1 78 ? -22.025 -3.302 19.928 1.00 50.59 78 LEU A CA 1
ATOM 635 C C . LEU A 1 78 ? -20.989 -2.184 20.128 1.00 50.59 78 LEU A C 1
ATOM 637 O O . LEU A 1 78 ? -20.251 -1.865 19.199 1.00 50.59 78 LEU A O 1
ATOM 641 N N . ILE A 1 79 ? -20.884 -1.619 21.335 1.00 54.44 79 ILE A N 1
ATOM 642 C CA . ILE A 1 79 ? -19.849 -0.643 21.699 1.00 54.44 79 ILE A CA 1
ATOM 643 C C . ILE A 1 79 ? -18.484 -1.333 21.753 1.00 54.44 79 ILE A C 1
ATOM 645 O O . ILE A 1 79 ? -17.528 -0.794 21.213 1.00 54.44 79 ILE A O 1
ATOM 649 N N . GLN A 1 80 ? -18.378 -2.552 22.289 1.00 50.69 80 GLN A N 1
ATOM 650 C CA . GLN A 1 80 ? -17.129 -3.320 22.232 1.00 50.69 80 GLN A CA 1
ATOM 651 C C . GLN A 1 80 ? -16.740 -3.686 20.798 1.00 50.69 80 GLN A C 1
ATOM 653 O O . GLN A 1 80 ? -15.561 -3.646 20.483 1.00 50.69 80 GLN A O 1
ATOM 658 N N . GLN A 1 81 ? -17.690 -3.962 19.901 1.00 52.25 81 GLN A N 1
ATOM 659 C CA . GLN A 1 81 ? -17.400 -4.172 18.475 1.00 52.25 81 GLN A CA 1
ATOM 660 C C . GLN A 1 81 ? -17.040 -2.871 17.732 1.00 52.25 81 GLN A C 1
ATOM 662 O O . GLN A 1 81 ? -16.240 -2.912 16.800 1.00 52.25 81 GLN A O 1
ATOM 667 N N . ALA A 1 82 ? -17.570 -1.718 18.154 1.00 47.28 82 ALA A N 1
ATOM 668 C CA . ALA A 1 82 ? -17.252 -0.406 17.582 1.00 47.28 82 ALA A CA 1
ATOM 669 C C . ALA A 1 82 ? -15.967 0.231 18.154 1.00 47.28 82 ALA A C 1
ATOM 671 O O . ALA A 1 82 ? -15.370 1.089 17.509 1.00 47.28 82 ALA A O 1
ATOM 672 N N . GLN A 1 83 ? -15.519 -0.176 19.346 1.00 43.47 83 GLN A N 1
ATOM 673 C CA . GLN A 1 83 ? -14.344 0.383 20.028 1.00 43.47 83 GLN A CA 1
ATOM 674 C C . GLN A 1 83 ? -13.021 -0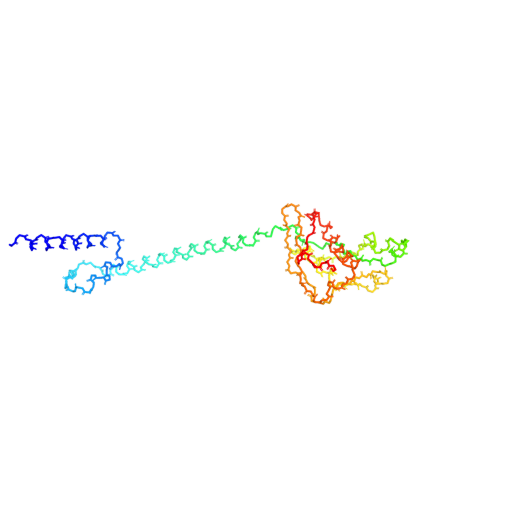.351 19.734 1.00 43.47 83 GLN A C 1
ATOM 676 O O . GLN A 1 83 ? -11.990 0.037 20.278 1.00 43.47 83 GLN A O 1
ATOM 681 N N . VAL A 1 84 ? -12.999 -1.358 18.847 1.00 46.03 84 VAL A N 1
ATOM 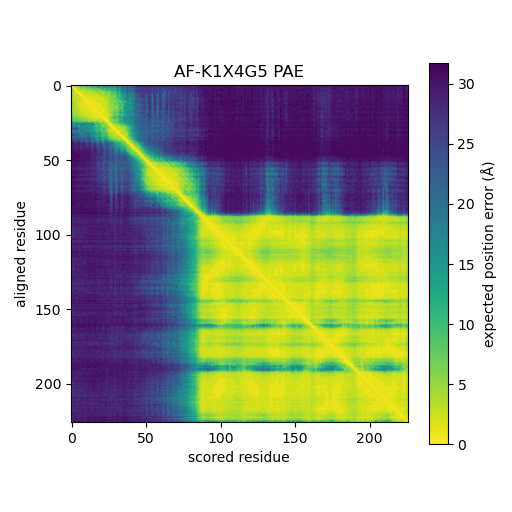682 C CA . VAL A 1 84 ? -11.744 -2.021 18.414 1.00 46.03 84 VAL A CA 1
ATOM 683 C C . VAL A 1 84 ? -11.020 -1.250 17.298 1.00 46.03 84 VAL A C 1
ATOM 685 O O . VAL A 1 84 ? -9.817 -1.428 17.119 1.00 46.03 84 VAL A O 1
ATOM 688 N N . GLN A 1 85 ? -11.671 -0.317 16.592 1.00 46.53 85 GLN A N 1
ATOM 689 C CA . GLN A 1 85 ? -10.939 0.647 15.763 1.00 46.53 85 GLN A CA 1
ATOM 690 C C . GLN A 1 85 ? -10.428 1.802 16.625 1.00 46.53 85 GLN A C 1
ATOM 692 O O . GLN A 1 85 ? -11.051 2.858 16.725 1.00 46.53 85 GLN A O 1
ATOM 697 N N . ASN A 1 86 ? -9.241 1.629 17.208 1.00 48.81 86 ASN A N 1
ATOM 698 C CA . ASN A 1 86 ? -8.425 2.779 17.583 1.00 48.81 86 ASN A CA 1
ATOM 699 C C . ASN A 1 86 ? -8.345 3.734 16.370 1.00 48.81 86 ASN A C 1
ATOM 701 O O . ASN A 1 86 ? -8.029 3.274 15.268 1.00 48.81 86 ASN A O 1
ATOM 705 N N . PRO A 1 87 ? -8.606 5.046 16.528 1.00 68.56 87 PRO A N 1
ATOM 706 C CA . PRO A 1 87 ? -8.720 6.002 15.423 1.00 68.56 87 PRO A CA 1
ATOM 707 C C . PRO A 1 87 ? -7.353 6.397 14.842 1.00 68.56 87 PRO A C 1
ATOM 709 O O . PRO A 1 87 ? -7.152 7.538 14.442 1.00 68.56 87 PRO A O 1
ATOM 712 N N . VAL A 1 88 ? -6.395 5.468 14.803 1.00 85.19 88 VAL A N 1
ATOM 713 C CA . VAL A 1 88 ? -4.998 5.711 14.416 1.00 85.19 88 VAL A CA 1
ATOM 714 C C . VAL A 1 88 ? -4.900 6.361 13.034 1.00 85.19 88 VAL A C 1
ATOM 716 O O . VAL A 1 88 ? -4.070 7.231 12.814 1.00 85.19 88 VAL A O 1
ATOM 719 N N . PHE A 1 89 ? -5.800 5.992 12.121 1.00 93.12 89 PHE A N 1
ATOM 720 C CA . PHE A 1 89 ? -5.814 6.494 10.747 1.00 93.12 89 PHE A CA 1
ATOM 721 C C . PHE A 1 89 ? -6.998 7.419 10.441 1.00 93.12 89 PHE A C 1
ATOM 723 O O . PHE A 1 89 ? -7.311 7.647 9.274 1.00 93.12 89 PHE A O 1
ATOM 730 N N . GLN A 1 90 ? -7.687 7.949 11.452 1.00 94.38 90 GLN A N 1
ATOM 731 C CA . GLN A 1 90 ? -8.761 8.915 11.219 1.00 94.38 90 GLN A CA 1
ATOM 732 C C . GLN A 1 90 ? -8.184 10.310 10.976 1.00 94.38 90 GLN A C 1
ATOM 734 O O . GLN A 1 90 ? -7.360 10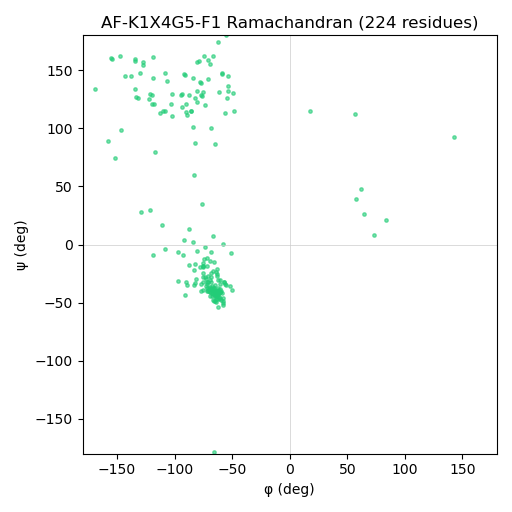.804 11.743 1.00 94.38 90 GLN A O 1
ATOM 739 N N . THR A 1 91 ? -8.652 10.976 9.925 1.00 94.19 91 THR A N 1
ATOM 740 C CA . THR A 1 91 ? -8.301 12.361 9.612 1.00 94.19 91 THR A CA 1
ATOM 741 C C . THR A 1 91 ? -9.564 13.212 9.565 1.00 94.19 91 THR A C 1
ATOM 743 O O . THR A 1 91 ? -10.542 12.882 8.902 1.00 94.19 91 THR A O 1
ATOM 746 N N . THR A 1 92 ? -9.559 14.341 10.269 1.00 95.88 92 THR A N 1
ATOM 747 C CA . THR A 1 92 ? -10.698 15.279 10.312 1.00 95.88 92 THR A CA 1
ATOM 748 C C . THR A 1 92 ? -10.552 16.441 9.332 1.00 95.88 92 THR A C 1
ATOM 750 O O . THR A 1 92 ? -11.477 17.232 9.156 1.00 95.88 92 THR A O 1
ATOM 753 N N . VAL A 1 93 ? -9.396 16.546 8.676 1.00 95.75 93 VAL A N 1
ATOM 754 C CA . VAL A 1 93 ? -9.047 17.618 7.741 1.00 95.75 93 VAL A CA 1
ATOM 755 C C . VAL A 1 93 ? -8.417 17.042 6.473 1.00 95.75 93 VAL A C 1
ATOM 757 O O . VAL A 1 93 ? -7.871 15.932 6.510 1.00 95.75 93 VAL A O 1
ATOM 760 N N . PRO A 1 94 ? -8.444 17.788 5.353 1.00 97.44 94 PRO A N 1
ATOM 761 C CA . PRO A 1 94 ? -7.747 17.377 4.149 1.00 97.44 94 PRO A CA 1
ATOM 762 C C . PRO A 1 94 ? -6.267 17.099 4.422 1.00 97.44 94 PRO A C 1
ATOM 764 O O . PRO A 1 94 ? -5.554 17.942 4.966 1.00 97.44 94 PRO A O 1
ATOM 767 N N . THR A 1 95 ? -5.812 15.908 4.046 1.00 97.06 95 THR A N 1
ATOM 768 C CA . THR A 1 95 ? -4.479 15.400 4.380 1.00 97.06 95 THR A CA 1
ATOM 769 C C . THR A 1 95 ? -3.696 15.129 3.103 1.00 97.06 95 THR A C 1
ATOM 771 O O . THR A 1 95 ? -4.180 14.466 2.183 1.00 97.06 95 THR A O 1
ATOM 774 N N . LYS A 1 96 ? -2.474 15.664 3.029 1.00 97.81 96 LYS A N 1
ATOM 775 C CA . LYS A 1 96 ? -1.552 15.402 1.922 1.00 97.81 96 LYS A CA 1
ATOM 776 C C . LYS A 1 96 ? -0.829 14.081 2.168 1.00 97.81 96 LYS A C 1
ATOM 778 O O . LYS A 1 96 ? -0.184 13.927 3.198 1.00 97.81 96 LYS A O 1
ATOM 783 N N . VAL A 1 97 ? -0.892 13.175 1.200 1.00 97.88 97 VAL A N 1
ATOM 784 C CA . VAL A 1 97 ? -0.321 11.825 1.284 1.00 97.88 97 VAL A CA 1
ATOM 785 C C . VAL A 1 97 ? 0.520 11.543 0.039 1.00 97.88 97 VAL A C 1
ATOM 787 O O . VAL A 1 97 ? 0.229 12.064 -1.042 1.00 97.88 97 VAL A O 1
ATOM 790 N N . ALA A 1 98 ? 1.587 10.759 0.178 1.00 98.00 98 ALA A N 1
ATOM 791 C CA . ALA A 1 98 ? 2.416 10.306 -0.932 1.00 98.00 98 ALA A CA 1
ATOM 792 C C . ALA A 1 98 ? 1.950 8.935 -1.441 1.00 98.00 98 ALA A C 1
ATOM 794 O O . ALA A 1 98 ? 1.830 7.988 -0.673 1.00 98.00 98 ALA A O 1
ATOM 795 N N . LEU A 1 99 ? 1.739 8.802 -2.745 1.00 97.75 99 LEU A N 1
ATOM 796 C CA . LEU A 1 99 ? 1.593 7.517 -3.424 1.00 97.75 99 LEU A CA 1
ATOM 797 C C . LEU A 1 99 ? 2.898 7.221 -4.156 1.00 97.75 99 LEU A C 1
ATOM 799 O O . LEU A 1 99 ? 3.326 8.026 -4.982 1.00 97.75 99 LEU A O 1
ATOM 803 N N . TYR A 1 100 ? 3.556 6.107 -3.851 1.00 97.62 100 TYR A N 1
ATOM 804 C CA . TYR A 1 100 ? 4.825 5.774 -4.498 1.00 97.62 100 TYR A CA 1
ATOM 805 C C . TYR A 1 100 ? 4.587 5.011 -5.795 1.00 97.62 100 TYR A C 1
ATOM 807 O O . TYR A 1 100 ? 3.900 3.993 -5.806 1.00 97.62 100 TYR A O 1
ATOM 815 N N . TYR A 1 101 ? 5.207 5.485 -6.873 1.00 97.06 101 TYR A N 1
ATOM 816 C CA . TYR A 1 101 ? 5.164 4.867 -8.196 1.00 97.06 101 TYR A CA 1
ATOM 817 C C . TYR A 1 101 ? 6.580 4.665 -8.727 1.00 97.06 101 TYR A C 1
ATOM 819 O O . TYR A 1 101 ? 7.516 5.358 -8.320 1.00 97.06 101 TYR A O 1
ATOM 827 N N . PHE A 1 102 ? 6.741 3.721 -9.650 1.00 97.00 102 PHE A N 1
ATOM 828 C CA . PHE A 1 102 ? 8.016 3.515 -10.323 1.00 97.00 102 PHE A CA 1
ATOM 829 C C . PHE A 1 102 ? 8.213 4.604 -11.380 1.00 97.00 102 PHE A C 1
ATOM 831 O O . PHE A 1 102 ? 7.325 4.839 -12.202 1.00 97.00 102 PHE A O 1
ATOM 838 N N . ASN A 1 103 ? 9.361 5.280 -11.349 1.00 97.75 103 ASN A N 1
ATOM 839 C CA . ASN A 1 103 ? 9.740 6.254 -12.362 1.00 97.75 103 ASN A CA 1
ATOM 840 C C . ASN A 1 103 ? 10.755 5.634 -13.327 1.00 97.75 103 ASN A C 1
ATOM 842 O O . ASN A 1 103 ? 11.905 5.386 -12.966 1.00 97.75 103 ASN A O 1
ATOM 846 N N . GLN A 1 104 ? 10.326 5.405 -14.565 1.00 95.88 104 GLN A N 1
ATOM 847 C CA . GLN A 1 104 ? 11.136 4.711 -15.562 1.00 95.88 104 GLN A CA 1
ATOM 848 C C . GLN A 1 104 ? 12.372 5.521 -15.980 1.00 95.88 104 GLN A C 1
ATOM 850 O O . GLN A 1 104 ? 13.430 4.948 -16.215 1.00 95.88 104 GLN A O 1
ATOM 855 N N . THR A 1 105 ? 12.267 6.850 -16.053 1.00 96.62 105 THR A N 1
ATOM 856 C CA . THR A 1 105 ? 13.400 7.702 -16.436 1.00 96.62 105 THR A CA 1
ATOM 857 C C . THR A 1 105 ? 14.461 7.768 -15.350 1.00 96.62 105 THR A C 1
ATOM 859 O O . THR A 1 105 ? 15.642 7.764 -15.677 1.00 96.62 105 THR A O 1
ATOM 862 N N . GLU A 1 106 ? 14.075 7.822 -14.073 1.00 96.50 106 GLU A N 1
ATOM 863 C CA . GLU A 1 106 ? 15.056 7.753 -12.984 1.00 96.50 106 GLU A CA 1
ATOM 864 C C . GLU A 1 106 ? 15.788 6.412 -12.968 1.00 96.50 106 GLU A C 1
ATOM 866 O O . GLU A 1 106 ? 17.006 6.388 -12.813 1.00 96.50 106 GLU A O 1
ATOM 871 N N . ASP A 1 107 ? 15.072 5.315 -13.214 1.00 96.56 107 ASP A N 1
ATOM 872 C CA . ASP A 1 107 ? 15.676 3.987 -13.274 1.00 96.56 107 ASP A CA 1
ATOM 873 C C . ASP A 1 107 ? 16.677 3.845 -14.427 1.00 96.56 107 ASP A C 1
ATOM 875 O O . ASP A 1 107 ? 17.778 3.331 -14.251 1.00 96.56 107 ASP A O 1
ATOM 879 N N . GLN A 1 108 ? 16.343 4.401 -15.593 1.00 96.31 108 GLN A N 1
ATOM 880 C CA . GLN A 1 108 ? 17.200 4.386 -16.781 1.00 96.31 108 GLN A CA 1
ATOM 881 C C . GLN A 1 108 ? 18.503 5.183 -16.633 1.00 96.31 108 GLN A C 1
ATOM 883 O O . GLN A 1 108 ? 19.404 5.017 -17.456 1.00 96.31 108 GLN A O 1
ATOM 888 N N . LYS A 1 109 ? 18.632 6.044 -15.615 1.00 96.56 109 LYS A N 1
ATOM 889 C CA . LYS A 1 109 ? 19.900 6.733 -15.313 1.00 96.56 109 LYS A CA 1
ATOM 890 C C . LYS A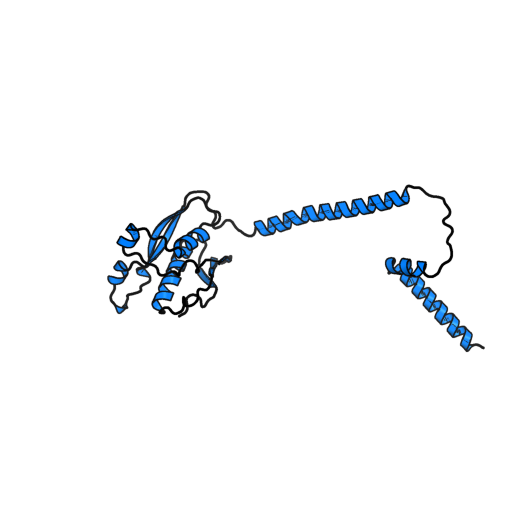 1 109 ? 20.920 5.813 -14.644 1.00 96.56 109 LYS A C 1
ATOM 892 O O . LYS A 1 109 ? 22.101 6.155 -14.609 1.00 96.56 109 LYS A O 1
ATOM 897 N N . LEU A 1 110 ? 20.472 4.693 -14.080 1.00 95.75 110 LEU A N 1
ATOM 898 C CA . LEU A 1 110 ? 21.330 3.705 -13.442 1.00 95.75 110 LEU A CA 1
ATOM 899 C C . LEU A 1 110 ? 21.967 2.790 -14.491 1.00 95.75 110 LEU A C 1
ATOM 901 O O . LEU A 1 110 ? 21.444 2.614 -15.597 1.00 95.75 110 LEU A O 1
ATOM 905 N N . ALA A 1 111 ? 23.099 2.184 -14.128 1.00 95.44 111 ALA A N 1
ATOM 906 C CA . ALA A 1 111 ? 23.721 1.168 -14.964 1.00 95.44 111 ALA A CA 1
ATOM 907 C C . ALA A 1 111 ? 22.740 -0.003 -15.197 1.00 95.44 111 ALA A C 1
ATOM 909 O O . ALA A 1 111 ? 21.940 -0.291 -14.302 1.00 95.44 111 ALA A O 1
ATOM 910 N N . PRO A 1 112 ? 22.764 -0.683 -16.359 1.00 92.81 112 PRO A N 1
ATOM 911 C CA . PRO A 1 112 ? 21.797 -1.736 -16.690 1.00 92.81 112 PRO A CA 1
ATOM 912 C C . PRO A 1 112 ? 21.650 -2.828 -15.621 1.00 92.81 112 PRO A C 1
ATOM 914 O O . PRO A 1 112 ? 20.550 -3.299 -15.360 1.00 92.81 112 PRO A O 1
ATOM 917 N N . GLU A 1 113 ? 22.740 -3.193 -14.951 1.00 93.19 113 GLU A N 1
ATOM 918 C CA . GLU A 1 113 ? 22.776 -4.174 -13.865 1.00 93.19 113 GLU A CA 1
ATOM 919 C C . GLU A 1 113 ? 22.152 -3.686 -12.543 1.00 93.19 113 GLU A C 1
ATOM 921 O O . GLU A 1 113 ? 21.940 -4.480 -11.629 1.00 93.19 113 GLU A O 1
ATOM 926 N N . GLN A 1 114 ? 21.863 -2.388 -12.433 1.00 91.88 114 GLN A N 1
ATOM 927 C CA . GLN A 1 114 ? 21.249 -1.740 -11.270 1.00 91.88 114 GLN A CA 1
ATOM 928 C C . GLN A 1 114 ? 19.797 -1.306 -11.516 1.00 91.88 114 GLN A C 1
ATOM 930 O O . GLN A 1 114 ? 19.179 -0.778 -10.587 1.00 91.88 114 GLN A O 1
ATOM 935 N N . GLN A 1 115 ? 19.280 -1.486 -12.737 1.00 91.19 115 GLN A N 1
ATOM 936 C CA . GLN A 1 115 ? 17.905 -1.154 -13.120 1.00 91.19 115 GLN A CA 1
ATOM 937 C C . GLN A 1 115 ? 16.883 -2.047 -12.405 1.00 91.19 115 GLN A C 1
ATOM 939 O O . GLN A 1 115 ? 17.211 -3.104 -11.865 1.00 91.19 115 GLN A O 1
ATOM 944 N N . VAL A 1 116 ? 15.625 -1.607 -12.397 1.00 91.19 116 VAL A N 1
ATOM 945 C CA . VAL A 1 116 ? 14.560 -2.099 -11.512 1.00 91.19 116 VAL A CA 1
ATOM 946 C C . VAL A 1 116 ? 14.912 -1.842 -10.041 1.00 91.19 116 VAL A C 1
ATOM 948 O O . VAL A 1 116 ? 14.828 -2.710 -9.169 1.00 91.19 116 VAL A O 1
ATOM 951 N N . ASN A 1 117 ? 15.336 -0.609 -9.761 1.00 93.12 117 ASN A N 1
ATOM 952 C CA . ASN A 1 117 ? 15.821 -0.199 -8.452 1.00 93.12 117 ASN A CA 1
ATOM 953 C C . ASN A 1 117 ? 14.717 0.369 -7.554 1.00 93.12 117 ASN A C 1
ATOM 955 O O . ASN A 1 117 ? 13.821 1.094 -7.990 1.00 93.12 117 ASN A O 1
ATOM 959 N N . LEU A 1 118 ? 14.835 0.135 -6.245 1.00 94.06 118 LEU A N 1
ATOM 960 C CA . LEU A 1 118 ? 13.930 0.715 -5.252 1.00 94.06 118 LEU A CA 1
ATOM 961 C C . LEU A 1 118 ? 14.141 2.226 -5.052 1.00 94.06 118 LEU A C 1
ATOM 963 O O . LEU A 1 118 ? 13.254 2.898 -4.514 1.00 94.06 118 LEU A O 1
ATOM 967 N N . SER A 1 119 ? 15.291 2.776 -5.454 1.00 94.62 119 SER A N 1
ATOM 968 C CA . SER A 1 119 ? 15.538 4.225 -5.466 1.00 94.62 119 SER A CA 1
ATOM 969 C C . SER A 1 119 ? 14.687 4.951 -6.512 1.00 94.62 119 SER A C 1
ATOM 971 O O . SER A 1 119 ? 14.283 6.087 -6.276 1.00 94.62 119 SER A O 1
ATOM 973 N N . SER A 1 120 ? 14.315 4.262 -7.593 1.00 96.62 120 SER A N 1
ATOM 974 C CA . SER A 1 120 ? 13.443 4.751 -8.667 1.00 96.62 120 SER A CA 1
ATOM 975 C C . SER A 1 120 ? 11.963 4.832 -8.258 1.00 96.62 120 SER A C 1
ATOM 977 O O . SER A 1 120 ? 11.117 5.265 -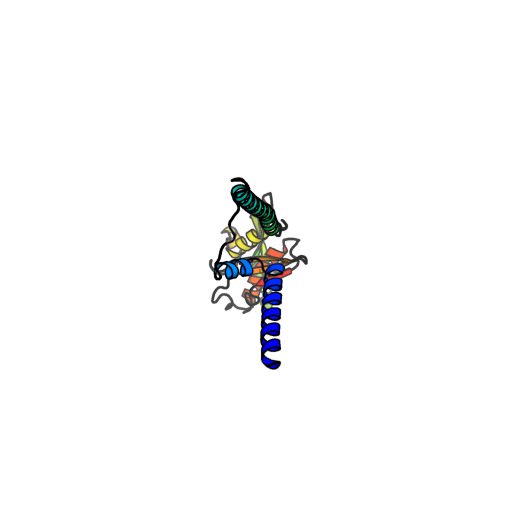9.041 1.00 96.62 120 SER A O 1
ATOM 979 N N . LEU A 1 121 ? 11.623 4.422 -7.028 1.00 96.81 121 LEU A N 1
ATOM 980 C CA . LEU A 1 121 ? 10.283 4.573 -6.460 1.00 96.81 121 LEU A CA 1
ATOM 981 C C . LEU A 1 121 ? 10.120 5.966 -5.864 1.00 96.81 121 LEU A C 1
ATOM 983 O O . LEU A 1 121 ? 10.567 6.221 -4.737 1.00 96.81 121 LEU A O 1
ATOM 987 N N . LEU A 1 122 ? 9.449 6.838 -6.611 1.00 97.69 122 LEU A N 1
ATOM 988 C CA . LEU A 1 122 ? 9.281 8.246 -6.276 1.00 97.69 122 LEU A CA 1
ATOM 989 C C . LEU A 1 122 ? 7.841 8.573 -5.846 1.00 97.69 122 LEU A C 1
ATOM 991 O O . LEU A 1 122 ? 6.890 7.953 -6.333 1.00 97.69 122 LEU A O 1
ATOM 995 N N . PRO A 1 123 ? 7.665 9.547 -4.933 1.00 97.62 123 PRO A N 1
ATOM 996 C CA . PRO A 1 123 ? 6.353 9.932 -4.444 1.00 97.62 123 PRO A CA 1
ATOM 997 C C . PRO A 1 123 ? 5.608 10.806 -5.456 1.00 97.62 123 PRO A C 1
ATOM 999 O O . PRO A 1 123 ? 6.148 11.756 -6.022 1.00 97.62 123 PRO A O 1
ATOM 1002 N N . VAL A 1 124 ? 4.317 10.540 -5.583 1.00 97.56 124 VAL A N 1
ATOM 1003 C CA . VAL A 1 124 ? 3.330 11.385 -6.243 1.00 97.56 124 VAL A CA 1
ATOM 1004 C C . VAL A 1 124 ? 2.302 11.784 -5.193 1.00 97.56 124 VAL A C 1
ATOM 1006 O O . VAL A 1 124 ? 1.663 10.937 -4.573 1.00 97.56 124 VAL A O 1
ATOM 1009 N N . TYR A 1 125 ? 2.138 13.082 -4.962 1.00 97.19 125 TYR A N 1
ATOM 1010 C CA . TYR A 1 125 ? 1.288 13.553 -3.873 1.00 97.19 125 TYR A CA 1
ATOM 1011 C C . TYR A 1 125 ? -0.190 13.625 -4.266 1.00 97.19 125 TYR A C 1
ATOM 1013 O O . TYR A 1 125 ? -0.554 14.015 -5.379 1.00 97.19 125 TYR A O 1
ATOM 1021 N N . ARG A 1 126 ? -1.049 13.295 -3.306 1.00 96.31 126 ARG A N 1
ATOM 1022 C CA . ARG A 1 126 ? -2.501 13.474 -3.356 1.00 96.31 126 ARG A CA 1
ATOM 1023 C C . ARG A 1 126 ? -2.959 14.232 -2.120 1.00 96.31 126 ARG A C 1
ATOM 1025 O O . ARG A 1 126 ? -2.298 14.192 -1.085 1.00 96.31 126 ARG A O 1
ATOM 1032 N N . ILE A 1 127 ? -4.085 14.925 -2.239 1.00 97.06 127 ILE A N 1
ATOM 1033 C CA . ILE A 1 127 ? -4.796 15.496 -1.097 1.00 97.06 127 ILE A CA 1
ATOM 1034 C C . ILE A 1 127 ? -6.075 14.691 -0.957 1.00 97.06 127 ILE A C 1
ATOM 1036 O O . ILE A 1 127 ? -6.922 14.718 -1.848 1.00 97.06 127 ILE A O 1
ATOM 1040 N N . PHE A 1 128 ? -6.188 13.967 0.145 1.00 96.81 128 PHE A N 1
ATOM 1041 C CA . PHE A 1 128 ? -7.410 13.274 0.510 1.00 96.81 128 PHE A CA 1
ATOM 1042 C C . PHE A 1 128 ? -8.267 14.195 1.376 1.00 96.81 128 PHE A C 1
ATOM 1044 O O . PHE A 1 128 ? -7.708 14.986 2.140 1.00 96.81 128 PHE A O 1
ATOM 1051 N N . PRO A 1 129 ? -9.604 14.126 1.279 1.00 97.19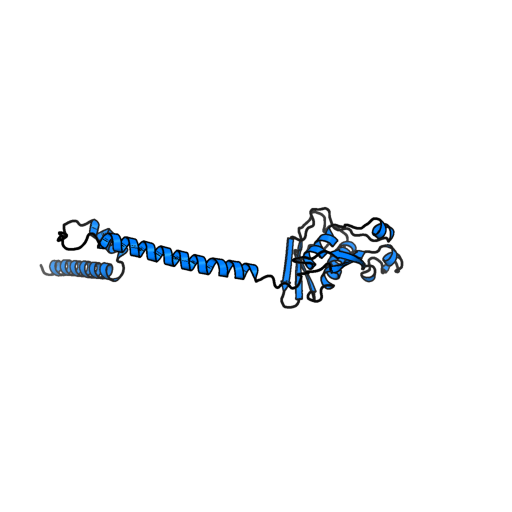 129 PRO A N 1
ATOM 1052 C CA . PRO A 1 129 ? -10.486 14.772 2.245 1.00 97.19 129 PRO A CA 1
ATOM 1053 C C . PRO A 1 129 ? -10.344 14.128 3.639 1.00 97.19 129 PRO A C 1
ATOM 1055 O O . PRO A 1 129 ? -9.545 13.213 3.841 1.00 97.19 129 PRO A O 1
ATOM 1058 N N . ALA A 1 130 ? -11.127 14.614 4.604 1.00 95.56 130 ALA A N 1
ATOM 1059 C CA . ALA A 1 130 ? -11.291 13.931 5.885 1.00 95.56 130 ALA A CA 1
ATOM 1060 C C . ALA A 1 130 ? -11.725 12.471 5.656 1.00 95.56 130 ALA A C 1
ATOM 1062 O O . ALA A 1 130 ? -12.590 12.207 4.817 1.00 95.56 130 ALA A O 1
ATOM 1063 N N . SER A 1 131 ? -11.119 11.541 6.388 1.00 95.94 131 SER A N 1
ATOM 1064 C CA . SER A 1 131 ? -11.299 10.104 6.206 1.00 95.94 131 SER A CA 1
ATOM 1065 C C . SER A 1 131 ? -11.428 9.384 7.541 1.00 95.94 131 SER A C 1
ATOM 1067 O O . SER A 1 131 ? -10.767 9.712 8.525 1.00 95.94 131 SER A O 1
ATOM 1069 N N . THR A 1 132 ? -12.257 8.345 7.565 1.00 94.12 132 THR A N 1
ATOM 1070 C CA . THR A 1 132 ? -12.337 7.413 8.693 1.00 94.12 132 THR A CA 1
ATOM 1071 C C . THR A 1 132 ? -11.150 6.446 8.742 1.00 94.12 132 THR A C 1
ATOM 1073 O O . THR A 1 132 ? -10.908 5.839 9.781 1.00 94.12 132 THR A O 1
ATOM 1076 N N . ASN A 1 133 ? -10.427 6.263 7.632 1.00 95.56 133 ASN A N 1
ATOM 1077 C CA . ASN A 1 133 ? -9.208 5.463 7.569 1.00 95.56 133 ASN A CA 1
ATOM 1078 C C . ASN A 1 133 ? -8.357 5.884 6.359 1.00 95.56 133 ASN A C 1
ATOM 1080 O O . ASN A 1 133 ? -8.460 5.322 5.265 1.00 95.56 133 ASN A O 1
ATOM 1084 N N . ILE A 1 134 ? -7.485 6.869 6.573 1.00 97.31 134 ILE A N 1
ATOM 1085 C CA . ILE A 1 134 ? -6.636 7.428 5.522 1.00 97.31 134 ILE A CA 1
ATOM 1086 C C . ILE A 1 134 ? -5.667 6.394 4.939 1.00 97.31 134 ILE A C 1
ATOM 1088 O O . ILE A 1 134 ? -5.339 6.468 3.755 1.00 97.31 134 ILE A O 1
ATOM 1092 N N . LEU A 1 135 ? -5.231 5.407 5.730 1.00 97.25 135 LEU A N 1
ATOM 1093 C CA . LEU A 1 135 ? -4.337 4.347 5.266 1.00 97.25 135 LEU A CA 1
ATOM 1094 C C . LEU A 1 135 ? -5.023 3.499 4.194 1.00 97.25 135 LEU A C 1
ATOM 1096 O O . LEU A 1 135 ? -4.464 3.297 3.115 1.00 97.25 135 LEU A O 1
ATOM 1100 N N . VAL A 1 136 ? -6.250 3.049 4.464 1.00 96.94 136 VAL A N 1
ATOM 1101 C CA . VAL A 1 136 ? -7.045 2.249 3.522 1.00 96.94 136 VAL A CA 1
ATOM 1102 C C . VAL A 1 136 ? -7.328 3.035 2.245 1.00 96.94 136 VAL A C 1
ATOM 1104 O O . VAL A 1 136 ? -7.140 2.504 1.149 1.00 96.94 136 VAL A O 1
ATOM 1107 N N . ASP A 1 137 ? -7.721 4.304 2.363 1.00 97.06 137 ASP A N 1
ATOM 1108 C CA . ASP A 1 137 ? -7.985 5.163 1.202 1.00 97.06 137 ASP A CA 1
ATOM 1109 C C . ASP A 1 137 ? -6.743 5.336 0.325 1.00 97.06 137 ASP A C 1
ATOM 1111 O O . ASP A 1 137 ? -6.819 5.259 -0.902 1.00 97.06 137 ASP A O 1
ATOM 1115 N N . THR A 1 138 ? -5.585 5.502 0.961 1.00 97.50 138 THR A N 1
ATOM 1116 C CA . THR A 1 138 ? -4.298 5.677 0.287 1.00 97.50 138 THR A CA 1
ATOM 1117 C C . THR A 1 138 ? -3.896 4.427 -0.488 1.00 97.50 138 THR A C 1
ATOM 1119 O O . THR A 1 138 ? -3.541 4.521 -1.665 1.00 97.50 138 THR A O 1
ATOM 1122 N N . ILE A 1 139 ? -3.975 3.247 0.138 1.00 97.75 139 ILE A N 1
ATOM 1123 C CA . ILE A 1 139 ? -3.651 1.982 -0.535 1.00 97.75 139 ILE A CA 1
ATOM 1124 C C . ILE A 1 139 ? -4.633 1.708 -1.675 1.00 97.75 139 ILE A C 1
ATOM 1126 O O . ILE A 1 139 ? -4.211 1.320 -2.763 1.00 97.75 139 ILE A O 1
ATOM 1130 N N . ASN A 1 140 ? -5.925 1.972 -1.468 1.00 96.44 140 ASN A N 1
ATOM 1131 C CA . ASN A 1 140 ? -6.928 1.825 -2.517 1.00 96.44 140 ASN A CA 1
ATOM 1132 C C . ASN A 1 140 ? -6.681 2.764 -3.704 1.00 96.44 140 ASN A C 1
ATOM 1134 O O . ASN A 1 140 ? -6.867 2.357 -4.849 1.00 96.44 140 ASN A O 1
ATOM 1138 N N . GLU A 1 141 ? -6.257 4.005 -3.468 1.00 96.06 141 GLU A N 1
ATOM 1139 C CA . GLU A 1 141 ? -5.930 4.930 -4.557 1.00 96.06 141 GLU A CA 1
ATOM 1140 C C . GLU A 1 141 ? -4.681 4.490 -5.329 1.00 96.06 141 GLU A C 1
ATOM 1142 O O . GLU A 1 141 ? -4.666 4.552 -6.559 1.00 96.06 141 GLU A O 1
ATOM 1147 N N . LEU A 1 142 ? -3.662 3.982 -4.627 1.00 96.50 142 LEU A N 1
ATOM 1148 C CA . LEU A 1 142 ? -2.451 3.443 -5.245 1.00 96.50 142 LEU A CA 1
ATOM 1149 C C . LEU A 1 142 ? -2.772 2.300 -6.223 1.00 96.50 142 LEU A C 1
ATOM 1151 O O . LEU A 1 142 ? -2.325 2.321 -7.373 1.00 96.50 142 LEU A O 1
ATOM 1155 N N . ILE A 1 143 ? -3.562 1.313 -5.784 1.00 94.88 143 ILE A N 1
ATOM 1156 C CA . ILE A 1 143 ? -3.858 0.114 -6.587 1.00 94.88 143 ILE A CA 1
ATOM 1157 C C . ILE A 1 143 ? -4.854 0.374 -7.724 1.00 94.88 143 ILE A C 1
ATOM 1159 O O . ILE A 1 143 ? -4.888 -0.387 -8.685 1.00 94.88 143 ILE A O 1
ATOM 1163 N N . LYS A 1 144 ? -5.629 1.467 -7.668 1.00 91.75 144 LYS A N 1
ATOM 1164 C CA . LYS A 1 144 ? -6.516 1.895 -8.767 1.00 91.75 144 LYS A CA 1
ATOM 1165 C C . LYS A 1 144 ? -5.767 2.404 -9.997 1.00 91.75 144 LYS A C 1
ATOM 1167 O O . LYS A 1 144 ? -6.390 2.567 -11.044 1.00 91.75 144 LYS A O 1
ATOM 1172 N N . TRP A 1 145 ? -4.469 2.688 -9.878 1.00 86.69 145 TRP A N 1
ATOM 1173 C CA . TRP A 1 145 ? -3.637 3.186 -10.976 1.00 86.69 145 TRP A CA 1
ATOM 1174 C C . TRP A 1 145 ? -4.140 4.499 -11.608 1.00 86.69 145 TRP A C 1
ATOM 1176 O O . TRP A 1 145 ? -4.057 4.735 -12.817 1.00 86.69 145 TRP A O 1
ATOM 1186 N N . ASN A 1 146 ? -4.640 5.414 -10.783 1.00 89.56 146 ASN A N 1
ATOM 1187 C CA . ASN A 1 146 ? -5.160 6.693 -11.256 1.00 89.56 146 ASN A CA 1
ATOM 1188 C C . ASN A 1 146 ? -4.037 7.735 -11.466 1.00 89.56 146 ASN A C 1
ATOM 1190 O O . ASN A 1 146 ? -3.990 8.786 -10.816 1.00 89.56 146 ASN A O 1
ATOM 1194 N N . LEU A 1 147 ? -3.084 7.416 -12.352 1.00 93.56 147 LEU A N 1
ATOM 1195 C CA . LEU A 1 147 ? -2.022 8.336 -12.773 1.00 93.56 147 LEU A CA 1
ATOM 1196 C C . LEU A 1 147 ? -2.565 9.370 -13.766 1.00 93.56 147 LEU A C 1
ATOM 1198 O O . LEU A 1 147 ? -3.134 9.021 -14.808 1.00 93.56 147 LEU A O 1
ATOM 1202 N N . THR A 1 148 ? -2.327 10.647 -13.477 1.00 95.12 148 THR A N 1
ATOM 1203 C CA . THR A 1 148 ? -2.741 11.764 -14.332 1.00 95.12 148 THR A CA 1
ATOM 1204 C C . THR A 1 148 ? -1.907 11.821 -15.621 1.00 95.12 148 THR A C 1
ATOM 1206 O O . THR A 1 148 ? -0.782 11.314 -15.666 1.00 95.12 148 THR A O 1
ATOM 1209 N N . PRO A 1 149 ? -2.392 12.480 -16.693 1.00 95.88 149 PRO A N 1
ATOM 1210 C CA . PRO A 1 149 ? -1.608 12.646 -17.918 1.00 95.88 149 PRO A CA 1
ATOM 1211 C C . PRO A 1 149 ? -0.252 13.331 -17.699 1.00 95.88 149 PRO A C 1
ATOM 1213 O O . PRO A 1 149 ? 0.710 13.010 -18.391 1.00 95.88 149 PRO A O 1
ATOM 1216 N N . ASN A 1 150 ? -0.155 14.253 -16.736 1.00 96.75 150 ASN A N 1
ATOM 1217 C CA . ASN A 1 150 ? 1.103 14.928 -16.416 1.00 96.75 150 ASN A CA 1
ATOM 1218 C C . ASN A 1 150 ? 2.094 13.991 -15.716 1.00 96.75 150 ASN A C 1
ATOM 1220 O O . ASN A 1 150 ? 3.269 14.000 -16.060 1.00 96.75 150 ASN A O 1
ATOM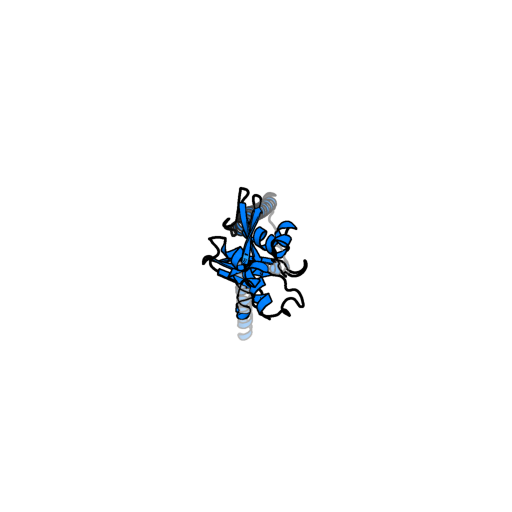 1224 N N . GLU A 1 151 ? 1.625 13.139 -14.805 1.00 97.25 151 GLU A N 1
ATOM 1225 C CA . GLU A 1 151 ? 2.470 12.131 -14.148 1.00 97.25 151 GLU A CA 1
ATOM 1226 C C . GLU A 1 151 ? 2.976 11.091 -15.149 1.00 97.25 151 GLU A C 1
ATOM 1228 O O . GLU A 1 151 ? 4.152 10.738 -15.147 1.00 97.25 151 GLU A O 1
ATOM 1233 N N . LYS A 1 152 ? 2.125 10.665 -16.088 1.00 96.56 152 LYS A N 1
ATOM 1234 C CA . LYS A 1 152 ? 2.546 9.778 -17.183 1.00 96.56 152 LYS A CA 1
ATOM 1235 C C . LYS A 1 152 ? 3.599 10.436 -18.079 1.00 96.56 152 LYS A C 1
ATOM 1237 O O . LYS A 1 152 ? 4.568 9.787 -18.454 1.00 96.56 152 LYS A O 1
ATOM 1242 N N . LYS A 1 153 ? 3.465 11.737 -18.376 1.00 97.12 153 LYS A N 1
ATOM 1243 C CA . LYS A 1 153 ? 4.499 12.517 -19.091 1.00 97.12 153 LYS A CA 1
ATOM 1244 C C . LYS A 1 153 ? 5.810 12.635 -18.306 1.00 97.12 153 LYS A C 1
ATOM 1246 O O . LYS A 1 153 ? 6.853 12.848 -18.912 1.00 97.12 153 LYS A O 1
ATOM 1251 N N . GLN A 1 154 ? 5.758 12.499 -16.983 1.00 96.62 154 GLN A N 1
ATOM 1252 C CA . GLN A 1 154 ? 6.922 12.416 -16.097 1.00 96.62 154 GLN A CA 1
ATOM 1253 C C . GLN A 1 154 ? 7.440 10.978 -15.923 1.00 96.62 154 GLN A C 1
ATOM 1255 O O . GLN A 1 154 ? 8.261 10.738 -15.042 1.00 96.62 154 GLN A O 1
ATOM 1260 N N . TRP A 1 155 ? 6.987 10.037 -16.759 1.00 97.12 155 TRP A N 1
ATOM 1261 C CA . TRP A 1 155 ? 7.448 8.645 -16.794 1.00 97.12 155 TRP A CA 1
ATOM 1262 C C . TRP A 1 155 ? 7.144 7.825 -15.540 1.00 97.12 155 TRP A C 1
ATOM 1264 O O . TRP A 1 155 ? 7.822 6.837 -15.250 1.00 97.12 155 TRP A O 1
ATOM 1274 N N . PHE A 1 156 ? 6.093 8.198 -14.810 1.00 97.12 156 PHE A N 1
ATOM 1275 C CA . PHE A 1 156 ? 5.532 7.337 -13.779 1.00 97.12 156 PHE A CA 1
ATOM 1276 C C . PHE A 1 156 ? 4.716 6.200 -14.395 1.00 97.12 156 PHE A C 1
ATOM 1278 O O . PHE A 1 156 ? 3.838 6.433 -15.232 1.00 97.12 156 PHE A O 1
ATOM 1285 N N . ILE A 1 157 ? 4.974 4.978 -13.930 1.00 93.94 157 ILE A N 1
ATOM 1286 C CA . ILE A 1 157 ? 4.257 3.764 -14.322 1.00 93.94 157 ILE A CA 1
ATOM 1287 C C . ILE A 1 157 ? 3.893 2.922 -13.091 1.00 93.94 157 ILE A C 1
ATOM 1289 O O . ILE A 1 157 ? 4.476 3.048 -12.012 1.00 93.94 157 ILE A O 1
ATOM 1293 N N . THR A 1 158 ? 2.907 2.047 -13.256 1.00 89.00 158 THR A N 1
ATOM 1294 C CA . THR A 1 158 ? 2.652 0.911 -12.363 1.00 89.00 158 THR A CA 1
ATOM 1295 C C . THR A 1 158 ? 1.910 -0.163 -13.146 1.00 89.00 158 THR A C 1
ATOM 1297 O O . THR A 1 158 ? 1.338 0.104 -14.203 1.00 89.00 158 THR A O 1
ATOM 1300 N N . GLU A 1 159 ? 1.955 -1.378 -12.625 1.00 86.31 159 GLU A N 1
ATOM 1301 C CA . GLU A 1 159 ? 1.446 -2.583 -13.264 1.00 86.31 159 GLU A CA 1
ATOM 1302 C C . GLU A 1 159 ? 0.523 -3.363 -12.325 1.00 86.31 159 GLU A C 1
ATOM 1304 O O . GLU A 1 159 ? 0.446 -4.594 -12.416 1.00 86.31 159 GLU A O 1
ATOM 1309 N N . PHE A 1 160 ? -0.145 -2.659 -11.398 1.00 89.12 160 PHE A N 1
ATOM 1310 C CA . PHE A 1 160 ? -1.216 -3.271 -10.618 1.00 89.12 160 PHE A CA 1
ATOM 1311 C C . PHE A 1 160 ? -2.249 -3.894 -11.565 1.00 89.12 160 PHE A C 1
ATOM 1313 O O . PHE A 1 160 ? -2.473 -3.375 -12.665 1.00 89.12 160 PHE A O 1
ATOM 1320 N N . PRO A 1 161 ? -2.859 -5.023 -11.176 1.00 77.31 161 PRO A N 1
ATOM 1321 C CA . PRO A 1 161 ? -3.810 -5.713 -12.031 1.00 77.31 161 PRO A CA 1
ATOM 1322 C C . PRO A 1 161 ? -5.028 -4.857 -12.341 1.00 77.31 161 PRO A C 1
ATOM 1324 O O . PRO A 1 161 ? -5.254 -3.781 -11.790 1.00 77.31 161 PRO A O 1
ATOM 1327 N N . ASN A 1 162 ? -5.869 -5.404 -13.207 1.00 75.31 162 ASN A N 1
ATOM 1328 C CA . ASN A 1 162 ? -7.204 -4.887 -13.453 1.00 75.31 162 ASN A CA 1
ATOM 1329 C C . ASN A 1 162 ? -8.043 -4.778 -12.154 1.00 75.31 162 ASN A C 1
ATOM 1331 O O . ASN A 1 162 ? -7.633 -5.160 -11.059 1.00 75.31 162 ASN A O 1
ATOM 1335 N N . ALA A 1 163 ? -9.283 -4.309 -12.299 1.00 80.75 163 ALA A N 1
ATOM 1336 C CA . ALA A 1 163 ? -10.207 -4.033 -11.197 1.00 80.75 163 ALA A CA 1
ATOM 1337 C C . ALA A 1 163 ? -10.540 -5.224 -10.262 1.00 80.75 163 ALA A C 1
ATOM 1339 O O . ALA A 1 163 ? -11.353 -5.060 -9.349 1.00 80.75 163 ALA A O 1
ATOM 1340 N N . TRP A 1 164 ? -9.979 -6.415 -10.484 1.00 86.25 164 TRP A N 1
ATOM 1341 C CA . TRP A 1 164 ? -10.132 -7.590 -9.629 1.00 86.25 164 TRP A CA 1
ATOM 1342 C C . TRP A 1 164 ? -9.099 -7.657 -8.498 1.00 86.25 164 TRP A C 1
ATOM 1344 O O . TRP A 1 164 ? -9.361 -8.349 -7.518 1.00 86.25 164 TRP A O 1
ATOM 1354 N N . PHE A 1 165 ? -7.989 -6.913 -8.574 1.00 92.31 165 PHE A N 1
ATOM 1355 C CA . PHE A 1 165 ? -7.027 -6.789 -7.474 1.00 92.31 165 PHE A CA 1
ATOM 1356 C C . PHE A 1 165 ? -7.458 -5.690 -6.506 1.00 92.31 165 PHE A C 1
ATOM 1358 O O . PHE A 1 165 ? -7.567 -4.520 -6.875 1.00 92.31 165 PHE A O 1
ATOM 1365 N N . ARG A 1 166 ? -7.778 -6.078 -5.273 1.00 94.31 166 ARG A N 1
ATOM 1366 C CA . ARG A 1 166 ? -8.444 -5.228 -4.283 1.00 94.31 166 ARG A CA 1
ATOM 1367 C C . ARG A 1 166 ? -7.902 -5.508 -2.901 1.00 94.31 166 ARG A C 1
ATOM 1369 O O . ARG A 1 166 ? -7.628 -6.656 -2.571 1.00 94.31 166 ARG A O 1
ATOM 1376 N N . LEU A 1 167 ? -7.823 -4.466 -2.086 1.00 96.38 167 LEU A N 1
ATOM 1377 C CA . LEU A 1 167 ? -7.594 -4.603 -0.657 1.00 96.38 167 LEU A CA 1
ATOM 1378 C C . LEU A 1 167 ? -8.882 -5.117 0.003 1.00 96.38 167 LEU A C 1
ATOM 1380 O O . LEU A 1 167 ? -9.931 -4.483 -0.107 1.00 96.38 167 LEU A O 1
ATOM 1384 N N . LEU A 1 168 ? -8.806 -6.280 0.642 1.00 96.25 168 LEU A N 1
ATOM 1385 C CA . LEU A 1 168 ? -9.925 -6.937 1.318 1.00 96.25 168 LEU A CA 1
ATOM 1386 C C . LEU A 1 168 ? -10.012 -6.524 2.785 1.00 96.25 168 LEU A C 1
ATOM 1388 O O . LEU A 1 168 ? -11.103 -6.263 3.287 1.00 96.25 168 LEU A O 1
ATOM 1392 N N . SER A 1 169 ? -8.872 -6.470 3.470 1.00 95.50 169 SER A N 1
ATOM 1393 C CA . SER A 1 169 ? -8.807 -6.104 4.880 1.00 95.50 169 SER A CA 1
ATOM 1394 C C . SER A 1 169 ? -7.444 -5.518 5.243 1.00 95.50 169 SER A C 1
ATOM 1396 O O . SER A 1 169 ? -6.448 -5.700 4.535 1.00 95.50 169 SER A O 1
ATOM 1398 N N . THR A 1 170 ? -7.423 -4.789 6.355 1.00 95.88 170 THR A N 1
ATOM 1399 C CA . THR A 1 170 ? -6.213 -4.247 6.971 1.00 95.88 170 THR A CA 1
ATOM 1400 C C . THR A 1 170 ? -6.264 -4.496 8.463 1.00 95.88 170 THR A C 1
ATOM 1402 O O . THR A 1 170 ? -7.282 -4.185 9.084 1.00 95.88 170 THR A O 1
ATOM 1405 N N . ASP A 1 171 ? -5.167 -4.970 9.031 1.00 95.31 171 ASP A N 1
ATOM 1406 C CA . ASP A 1 171 ? -5.011 -5.139 10.472 1.00 95.31 171 ASP A CA 1
ATOM 1407 C C . ASP A 1 171 ? -3.672 -4.539 10.901 1.00 95.31 171 ASP A C 1
ATOM 1409 O O . ASP A 1 171 ? -2.640 -4.847 10.305 1.00 95.31 171 ASP A O 1
ATOM 1413 N N . LEU A 1 172 ? -3.692 -3.636 11.881 1.00 95.94 172 LEU A N 1
ATOM 1414 C CA . LEU A 1 172 ? -2.478 -3.060 12.453 1.00 95.94 172 LEU A CA 1
ATOM 1415 C C . LEU A 1 172 ? -2.299 -3.623 13.856 1.00 95.94 172 LEU A C 1
ATOM 1417 O O . LEU A 1 172 ? -3.087 -3.332 14.757 1.00 95.94 172 LEU A O 1
ATOM 1421 N N . SER A 1 173 ? -1.228 -4.380 14.040 1.00 94.00 173 SER A N 1
ATOM 1422 C CA . SER A 1 173 ? -0.867 -4.916 15.341 1.00 94.00 173 SER A CA 1
ATOM 1423 C C . SER A 1 173 ? -0.282 -3.839 16.264 1.00 94.00 173 SER A C 1
ATOM 1425 O O . SER A 1 173 ? 0.184 -2.781 15.834 1.00 94.00 173 SER A O 1
ATOM 1427 N N . VAL A 1 174 ? -0.265 -4.123 17.568 1.00 90.94 174 VAL A N 1
ATOM 1428 C CA . VAL A 1 174 ? 0.234 -3.198 18.605 1.00 90.94 174 VAL A CA 1
ATOM 1429 C C . VAL A 1 174 ? 1.731 -2.880 18.442 1.00 90.94 174 VAL A C 1
ATOM 1431 O O . VAL A 1 174 ? 2.182 -1.804 18.823 1.00 90.94 174 VAL A O 1
ATOM 1434 N N . ASP A 1 175 ? 2.506 -3.788 17.850 1.00 93.00 175 ASP A N 1
ATOM 1435 C CA . ASP A 1 175 ? 3.928 -3.620 17.518 1.00 93.00 175 ASP A CA 1
ATOM 1436 C C . ASP A 1 175 ? 4.172 -2.899 16.175 1.00 93.00 175 ASP A C 1
ATOM 1438 O O . ASP A 1 175 ? 5.321 -2.679 15.784 1.00 93.00 175 ASP A O 1
ATOM 1442 N N . GLY A 1 176 ? 3.107 -2.471 15.488 1.00 95.06 176 GLY A N 1
ATOM 1443 C CA . GLY A 1 176 ? 3.181 -1.685 14.257 1.00 95.06 176 GLY A CA 1
ATOM 1444 C C . GLY A 1 176 ? 3.370 -2.520 12.990 1.00 95.06 176 GLY A C 1
ATOM 1445 O O . GLY A 1 176 ? 3.834 -1.996 11.974 1.00 95.06 176 GLY A O 1
ATOM 1446 N N . VAL A 1 177 ? 3.039 -3.812 13.018 1.00 98.00 177 VAL A N 1
ATOM 1447 C CA . VAL A 1 177 ? 3.001 -4.654 11.818 1.00 98.00 177 VAL A CA 1
ATOM 1448 C C . VAL A 1 177 ? 1.636 -4.494 11.157 1.00 98.00 177 VAL A C 1
ATOM 1450 O O . VAL A 1 177 ? 0.601 -4.852 11.713 1.00 98.00 177 VAL A O 1
ATOM 1453 N N . LEU A 1 178 ? 1.636 -3.937 9.950 1.00 98.31 178 LEU A N 1
ATOM 1454 C CA . LEU A 1 178 ? 0.445 -3.792 9.129 1.00 98.31 178 LEU A CA 1
ATOM 1455 C C . LEU A 1 178 ? 0.274 -5.021 8.237 1.00 98.31 178 LEU A C 1
ATOM 1457 O O . LEU A 1 178 ? 1.051 -5.237 7.305 1.00 98.31 178 LEU A O 1
ATOM 1461 N N . THR A 1 179 ? -0.778 -5.786 8.481 1.00 98.19 179 THR A N 1
ATOM 1462 C CA . THR A 1 179 ? -1.203 -6.884 7.617 1.00 98.19 179 THR A CA 1
ATOM 1463 C C . THR A 1 179 ? -2.189 -6.357 6.582 1.00 98.19 179 THR A C 1
ATOM 1465 O O . THR A 1 179 ? -3.237 -5.812 6.927 1.00 98.19 179 THR A O 1
ATOM 1468 N N . LEU A 1 180 ? -1.854 -6.516 5.301 1.00 98.25 180 LEU A N 1
ATOM 1469 C CA . LEU A 1 180 ? -2.694 -6.133 4.170 1.00 98.25 180 LEU A CA 1
ATOM 1470 C C . LEU A 1 180 ? -3.156 -7.386 3.431 1.00 98.25 180 LEU A C 1
ATOM 1472 O O . LEU A 1 180 ? -2.347 -8.083 2.814 1.00 98.25 180 LEU A O 1
ATOM 1476 N N . GLN A 1 181 ? -4.458 -7.657 3.470 1.00 97.88 181 GLN A N 1
ATOM 1477 C CA . GLN A 1 181 ? -5.046 -8.765 2.729 1.00 97.88 181 GLN A CA 1
ATOM 1478 C C . GLN A 1 181 ? -5.566 -8.277 1.383 1.00 97.88 181 GLN A C 1
ATOM 1480 O O . GLN A 1 181 ? -6.363 -7.341 1.338 1.00 97.88 181 GLN A O 1
ATOM 1485 N N . PHE A 1 182 ? -5.180 -8.941 0.298 1.00 96.19 182 PHE A N 1
ATOM 1486 C CA . PHE A 1 182 ? -5.672 -8.635 -1.043 1.00 96.19 182 PHE A CA 1
ATOM 1487 C C . PHE A 1 182 ? -6.416 -9.815 -1.660 1.00 96.19 182 PHE A C 1
ATOM 1489 O O . PHE A 1 182 ? -6.268 -10.963 -1.241 1.00 96.19 182 PHE A O 1
ATOM 1496 N N . SER A 1 183 ? -7.221 -9.522 -2.677 1.00 94.06 183 SER A N 1
ATOM 1497 C CA . SER A 1 183 ? -7.758 -10.545 -3.563 1.00 94.06 183 SER A CA 1
ATOM 1498 C C . SER A 1 183 ? -6.662 -11.119 -4.455 1.00 94.06 183 SER A C 1
ATOM 1500 O O . SER A 1 183 ? -5.794 -10.403 -4.960 1.00 94.06 183 SER A O 1
ATOM 1502 N N . GLU A 1 184 ? -6.743 -12.421 -4.697 1.00 89.00 184 GLU A N 1
ATOM 1503 C CA . GLU A 1 184 ? -5.941 -13.075 -5.721 1.00 89.00 184 GLU A CA 1
ATOM 1504 C C . GLU A 1 184 ? -6.540 -12.804 -7.105 1.00 89.00 184 GLU A C 1
ATOM 1506 O O . GLU A 1 184 ? -7.759 -12.822 -7.296 1.00 89.00 184 GLU A O 1
ATOM 1511 N N . VAL A 1 185 ? -5.673 -12.564 -8.086 1.00 87.19 185 VAL A N 1
ATOM 1512 C CA . VAL A 1 185 ? -6.057 -12.430 -9.492 1.00 87.19 185 VAL A CA 1
ATOM 1513 C C . VAL A 1 185 ? -5.325 -13.516 -10.279 1.00 87.19 185 VAL A C 1
ATOM 1515 O O . VAL A 1 185 ? -4.094 -13.540 -10.247 1.00 87.19 185 VAL A O 1
ATOM 1518 N N . PRO A 1 186 ? -6.035 -14.418 -10.984 1.00 82.81 186 PRO A N 1
ATOM 1519 C CA . PRO A 1 186 ? -5.394 -15.456 -11.785 1.00 82.81 186 PRO A CA 1
ATOM 1520 C C . PRO A 1 186 ? -4.377 -14.870 -12.772 1.00 82.81 186 PRO A C 1
ATOM 1522 O O . PRO A 1 186 ? -4.676 -13.901 -13.471 1.00 82.81 186 PRO A O 1
ATOM 1525 N N . GLY A 1 187 ? -3.178 -15.452 -12.812 1.00 77.50 187 GLY A N 1
ATOM 1526 C CA . GLY A 1 187 ? -2.074 -15.006 -13.666 1.00 77.50 187 GLY A CA 1
ATOM 1527 C C . GLY A 1 187 ? -1.383 -13.710 -13.226 1.00 77.50 187 GLY A C 1
ATOM 1528 O O . GLY A 1 187 ? -0.565 -13.165 -13.964 1.00 77.50 187 GLY A O 1
ATOM 1529 N N . PHE A 1 188 ? -1.698 -13.180 -12.038 1.00 80.75 188 PHE A N 1
ATOM 1530 C CA . PHE A 1 188 ? -1.017 -12.000 -11.500 1.00 80.75 188 PHE A CA 1
ATOM 1531 C C . PHE A 1 188 ? 0.432 -12.288 -11.099 1.00 80.75 188 PHE A C 1
ATOM 1533 O O . PHE A 1 188 ? 1.327 -11.502 -11.419 1.00 80.75 188 PHE A O 1
ATOM 1540 N N . THR A 1 189 ? 0.636 -13.417 -10.422 1.00 71.31 189 THR A N 1
ATOM 1541 C CA . THR A 1 189 ? 1.931 -13.877 -9.911 1.00 71.31 189 THR A CA 1
ATOM 1542 C C . THR A 1 189 ? 2.840 -14.425 -11.006 1.00 71.31 189 THR A C 1
ATOM 1544 O O . THR A 1 189 ? 4.044 -14.431 -10.814 1.00 71.31 189 THR A O 1
ATOM 1547 N N . ASP A 1 190 ? 2.311 -14.745 -12.195 1.00 69.88 190 ASP A N 1
ATOM 1548 C CA . ASP A 1 190 ? 3.076 -15.233 -13.362 1.00 69.88 190 ASP A CA 1
ATOM 1549 C C . ASP A 1 190 ? 4.039 -14.174 -13.958 1.00 69.88 190 ASP A C 1
ATOM 1551 O O . ASP A 1 190 ? 4.610 -14.345 -15.038 1.00 69.88 190 ASP A O 1
ATOM 1555 N N . GLY A 1 191 ? 4.191 -13.026 -13.293 1.00 67.12 191 GLY A N 1
ATOM 1556 C CA . GLY A 1 191 ? 5.149 -11.993 -13.655 1.00 67.12 191 GLY A CA 1
ATOM 1557 C C . GLY A 1 191 ? 6.574 -12.318 -13.202 1.00 67.12 191 GLY A C 1
ATOM 1558 O O . GLY A 1 191 ? 6.811 -13.046 -12.248 1.00 67.12 191 GLY A O 1
ATOM 1559 N N . TRP A 1 192 ? 7.554 -11.696 -13.856 1.00 80.31 192 TRP A N 1
ATOM 1560 C CA . TRP A 1 192 ? 8.964 -11.809 -13.476 1.00 80.31 192 TRP A CA 1
ATOM 1561 C C . TRP A 1 192 ? 9.214 -11.337 -12.031 1.00 80.31 192 TRP A C 1
ATOM 1563 O O . TRP A 1 192 ? 8.601 -10.371 -11.572 1.00 80.31 192 TRP A O 1
ATOM 1573 N N . SER A 1 193 ? 10.178 -11.951 -11.337 1.00 87.50 193 SER A N 1
ATOM 1574 C CA . SER A 1 193 ? 10.554 -11.618 -9.948 1.00 87.50 193 SER A CA 1
ATOM 1575 C C . SER A 1 193 ? 10.800 -10.120 -9.723 1.00 87.50 193 SER A C 1
ATOM 1577 O O . SER A 1 193 ? 10.368 -9.549 -8.722 1.00 87.50 193 SER A O 1
ATOM 1579 N N . ALA A 1 194 ? 11.428 -9.464 -10.698 1.00 88.38 194 ALA A N 1
ATOM 1580 C CA . ALA A 1 194 ? 11.689 -8.029 -10.713 1.00 88.38 194 ALA A CA 1
ATOM 1581 C C . ALA A 1 194 ? 10.393 -7.192 -10.635 1.00 88.38 194 ALA A C 1
ATOM 1583 O O . ALA A 1 194 ? 10.308 -6.231 -9.872 1.00 88.38 194 ALA A O 1
ATOM 1584 N N . ARG A 1 195 ? 9.342 -7.599 -11.359 1.00 89.62 195 ARG A N 1
ATOM 1585 C CA . ARG A 1 195 ? 8.026 -6.944 -11.343 1.00 89.62 195 ARG A CA 1
ATOM 1586 C C . ARG A 1 195 ? 7.358 -7.075 -9.978 1.00 89.62 195 ARG A C 1
ATOM 1588 O O . ARG A 1 195 ? 6.887 -6.082 -9.424 1.00 89.62 195 ARG A O 1
ATOM 1595 N N . MET A 1 196 ? 7.338 -8.289 -9.426 1.00 91.50 196 MET A N 1
ATOM 1596 C CA . MET A 1 196 ? 6.740 -8.551 -8.112 1.00 91.50 196 MET A CA 1
ATOM 1597 C C . MET A 1 196 ? 7.458 -7.780 -6.998 1.00 91.50 196 MET A C 1
ATOM 1599 O O . MET A 1 196 ? 6.815 -7.219 -6.103 1.00 91.50 196 MET A O 1
ATOM 1603 N N . LEU A 1 197 ? 8.786 -7.660 -7.095 1.00 91.62 197 LEU A N 1
ATOM 1604 C CA . LEU A 1 197 ? 9.582 -6.828 -6.198 1.00 91.62 197 LEU A CA 1
ATOM 1605 C C . LEU A 1 197 ? 9.146 -5.359 -6.258 1.00 91.62 197 LEU A C 1
ATOM 1607 O O . LEU A 1 197 ? 8.926 -4.756 -5.210 1.00 91.62 197 LEU A O 1
ATOM 1611 N N . ILE A 1 198 ? 8.978 -4.778 -7.448 1.00 93.12 198 ILE A N 1
ATOM 1612 C CA . ILE A 1 198 ? 8.521 -3.389 -7.574 1.00 93.12 198 ILE A CA 1
ATOM 1613 C C . ILE A 1 198 ? 7.121 -3.217 -6.990 1.00 93.12 198 ILE A C 1
ATOM 1615 O O . ILE A 1 198 ? 6.949 -2.384 -6.103 1.00 93.12 198 ILE A O 1
ATOM 1619 N N . LEU A 1 199 ? 6.142 -4.018 -7.421 1.00 93.81 199 LEU A N 1
ATOM 1620 C CA . LEU A 1 199 ? 4.742 -3.875 -6.999 1.00 93.81 199 LEU A CA 1
ATOM 1621 C C . LEU A 1 199 ? 4.571 -3.980 -5.482 1.00 93.81 199 LEU A C 1
ATOM 1623 O O . LEU A 1 199 ? 3.921 -3.130 -4.867 1.00 93.81 199 LEU A O 1
ATOM 1627 N N . SER A 1 200 ? 5.209 -4.977 -4.869 1.00 95.06 200 SER A N 1
ATOM 1628 C CA . SER A 1 200 ? 5.201 -5.132 -3.415 1.00 95.06 200 SER A CA 1
ATOM 1629 C C . SER A 1 200 ? 5.829 -3.922 -2.713 1.00 95.06 200 SER A C 1
ATOM 1631 O O . SER A 1 200 ? 5.290 -3.437 -1.716 1.00 95.06 200 SER A O 1
ATOM 1633 N N . ASN A 1 201 ? 6.924 -3.370 -3.245 1.00 96.38 201 ASN A N 1
ATOM 1634 C CA . ASN A 1 201 ? 7.581 -2.200 -2.666 1.00 96.38 201 ASN A CA 1
ATOM 1635 C C . ASN A 1 201 ? 6.816 -0.885 -2.875 1.00 96.38 201 ASN A C 1
ATOM 1637 O O . ASN A 1 201 ? 6.922 -0.010 -2.015 1.00 96.38 201 ASN A O 1
ATOM 1641 N N . LEU A 1 202 ? 6.013 -0.742 -3.938 1.00 96.62 202 LEU A N 1
ATOM 1642 C CA . LEU A 1 202 ? 5.102 0.403 -4.093 1.00 96.62 202 LEU A CA 1
ATOM 1643 C C . LEU A 1 202 ? 4.130 0.475 -2.911 1.00 96.62 202 LEU A C 1
ATOM 1645 O O . LEU A 1 202 ? 3.992 1.525 -2.277 1.00 96.62 202 LEU A O 1
ATOM 1649 N N . ILE A 1 203 ? 3.501 -0.659 -2.581 1.00 97.75 203 ILE A N 1
ATOM 1650 C CA . ILE A 1 203 ? 2.564 -0.751 -1.456 1.00 97.75 203 ILE A CA 1
ATOM 1651 C C . ILE A 1 203 ? 3.307 -0.544 -0.136 1.00 97.75 203 ILE A C 1
ATOM 1653 O O . ILE A 1 203 ? 2.880 0.281 0.668 1.00 97.75 203 ILE A O 1
ATOM 1657 N N . LYS A 1 204 ? 4.445 -1.226 0.071 1.00 98.00 204 LYS A N 1
ATOM 1658 C CA . LYS A 1 204 ? 5.235 -1.098 1.308 1.00 98.00 204 LYS A CA 1
ATOM 1659 C C . LYS A 1 204 ? 5.667 0.341 1.567 1.00 98.00 204 LYS A C 1
ATOM 1661 O O . LYS A 1 204 ? 5.387 0.855 2.643 1.00 98.00 204 LYS A O 1
ATOM 1666 N N . LYS A 1 205 ? 6.298 1.017 0.599 1.00 97.88 205 LYS A N 1
ATOM 1667 C CA . LYS A 1 205 ? 6.724 2.419 0.766 1.00 97.88 205 LYS A CA 1
ATOM 1668 C C . LYS A 1 205 ? 5.544 3.350 1.032 1.00 97.88 205 LYS A C 1
ATOM 1670 O O . LYS A 1 205 ? 5.659 4.254 1.851 1.00 97.88 205 LYS A O 1
ATOM 1675 N N . THR A 1 206 ? 4.417 3.115 0.365 1.00 98.19 206 THR A N 1
ATOM 1676 C CA . THR A 1 206 ? 3.202 3.907 0.574 1.00 98.19 206 THR A CA 1
ATOM 1677 C C . THR A 1 206 ? 2.617 3.681 1.970 1.00 98.19 206 THR A C 1
ATOM 1679 O O . THR A 1 206 ? 2.235 4.642 2.623 1.00 98.19 206 THR A O 1
ATOM 1682 N N . ALA A 1 207 ? 2.582 2.455 2.484 1.00 98.25 207 ALA A N 1
ATOM 1683 C CA . ALA A 1 207 ? 2.102 2.185 3.840 1.00 98.25 207 ALA A CA 1
ATOM 1684 C C . ALA A 1 207 ? 3.067 2.698 4.927 1.00 98.25 207 ALA A C 1
ATOM 1686 O O . ALA A 1 207 ? 2.634 3.283 5.913 1.00 98.25 207 ALA A O 1
ATOM 1687 N N . LEU A 1 208 ? 4.378 2.545 4.726 1.00 98.25 208 LEU A N 1
ATOM 1688 C CA . LEU A 1 208 ? 5.417 2.952 5.683 1.00 98.25 208 LEU A CA 1
ATOM 1689 C C . LEU A 1 208 ? 5.544 4.471 5.865 1.00 98.25 208 LEU A C 1
ATOM 1691 O O . LEU A 1 208 ? 6.296 4.922 6.726 1.00 98.25 208 LEU A O 1
ATOM 1695 N N . GLN A 1 209 ? 4.833 5.277 5.073 1.00 97.62 209 GLN A N 1
ATOM 1696 C CA . GLN A 1 209 ? 4.768 6.719 5.310 1.00 97.62 209 GLN A CA 1
ATOM 1697 C C . GLN A 1 209 ? 3.989 7.063 6.590 1.00 97.62 209 GLN A C 1
ATOM 1699 O O . GLN A 1 209 ? 4.181 8.144 7.145 1.00 97.62 209 GLN A O 1
ATOM 1704 N N . PHE A 1 210 ? 3.092 6.173 7.029 1.00 97.06 210 PHE A N 1
ATOM 1705 C CA . PHE A 1 210 ? 2.321 6.358 8.250 1.00 97.06 210 PHE A CA 1
ATOM 1706 C C . PHE A 1 210 ? 3.188 5.958 9.450 1.00 97.06 210 PHE A C 1
ATOM 1708 O O . PHE A 1 210 ? 3.679 4.828 9.488 1.00 97.06 210 PHE A O 1
ATOM 1715 N N . PRO A 1 211 ? 3.417 6.858 10.422 1.00 96.19 211 PRO A N 1
ATOM 1716 C CA . PRO A 1 211 ? 4.404 6.646 11.480 1.00 96.19 211 PRO A CA 1
ATOM 1717 C C . PRO A 1 211 ? 4.088 5.454 12.391 1.00 96.19 211 PRO A C 1
ATOM 1719 O O . PRO A 1 211 ? 4.996 4.928 13.040 1.00 96.19 211 PRO A O 1
ATOM 1722 N N . GLU A 1 212 ? 2.836 5.017 12.440 1.00 95.69 212 GLU A N 1
ATOM 1723 C CA . GLU A 1 212 ? 2.373 3.866 13.213 1.00 95.69 212 GLU A CA 1
ATOM 1724 C C . GLU A 1 212 ? 2.708 2.532 12.537 1.00 95.69 212 GLU A C 1
ATOM 1726 O O . GLU A 1 212 ? 2.795 1.506 13.208 1.00 95.69 212 GLU A O 1
ATOM 1731 N N . VAL A 1 213 ? 2.977 2.546 11.229 1.00 97.88 213 VAL A N 1
ATOM 1732 C CA . VAL A 1 213 ? 3.365 1.366 10.456 1.00 97.88 213 VAL A CA 1
ATOM 1733 C C . VAL A 1 213 ? 4.884 1.210 10.502 1.00 97.88 213 VAL A C 1
ATOM 1735 O O . VAL A 1 213 ? 5.636 1.999 9.932 1.00 97.88 213 VAL A O 1
ATOM 1738 N N . LYS A 1 214 ? 5.355 0.168 11.187 1.00 98.12 214 LYS A N 1
ATOM 1739 C CA . LYS A 1 214 ? 6.778 -0.197 11.289 1.00 98.12 214 LYS A CA 1
ATOM 1740 C C . LYS A 1 214 ? 7.178 -1.270 10.291 1.00 98.12 214 LYS A C 1
ATOM 1742 O O . LYS A 1 214 ? 8.315 -1.277 9.824 1.00 98.12 214 LYS A O 1
ATOM 1747 N N . ASN A 1 215 ? 6.254 -2.164 9.958 1.00 98.06 215 ASN A N 1
ATOM 1748 C CA . ASN A 1 215 ? 6.459 -3.208 8.964 1.00 98.06 215 ASN A CA 1
ATOM 1749 C C . ASN A 1 215 ? 5.152 -3.512 8.226 1.00 98.06 215 ASN A C 1
ATOM 1751 O O . ASN A 1 215 ? 4.074 -3.168 8.702 1.00 98.06 215 ASN A O 1
ATOM 1755 N N . VAL A 1 216 ? 5.249 -4.160 7.066 1.00 98.31 216 VAL A N 1
ATOM 1756 C CA . VAL A 1 216 ? 4.101 -4.500 6.221 1.00 98.31 216 VAL A CA 1
ATOM 1757 C C . VAL A 1 216 ? 4.199 -5.955 5.776 1.00 98.31 216 VAL A C 1
ATOM 1759 O O . VAL A 1 216 ? 5.201 -6.361 5.178 1.00 98.31 216 VAL A O 1
ATOM 1762 N N . VAL A 1 217 ? 3.133 -6.711 6.022 1.00 97.94 217 VAL A N 1
ATOM 1763 C CA . VAL A 1 217 ? 2.971 -8.116 5.635 1.00 97.94 217 VAL A CA 1
ATOM 1764 C C . VAL A 1 217 ? 1.782 -8.240 4.687 1.00 97.94 217 VAL A C 1
ATOM 1766 O O . VAL A 1 217 ? 0.784 -7.534 4.828 1.00 97.94 217 VAL A O 1
ATOM 1769 N N . PHE A 1 218 ? 1.899 -9.125 3.700 1.00 97.44 218 PHE A N 1
ATOM 1770 C CA . PHE A 1 218 ? 0.852 -9.374 2.713 1.00 97.44 218 PHE A CA 1
ATOM 1771 C C . PHE A 1 218 ? 0.171 -10.709 2.960 1.00 97.44 218 PHE A C 1
ATOM 1773 O O . PHE A 1 218 ? 0.836 -11.697 3.265 1.00 97.44 218 PHE A O 1
ATOM 1780 N N . VAL A 1 219 ? -1.145 -10.730 2.770 1.00 96.94 219 VAL A N 1
ATOM 1781 C CA . VAL A 1 219 ? -1.949 -11.950 2.760 1.00 96.94 219 VAL A CA 1
ATOM 1782 C C . VAL A 1 219 ? -2.672 -12.047 1.409 1.00 96.94 219 VAL A C 1
ATOM 1784 O O . VAL A 1 219 ? -3.385 -11.106 1.047 1.00 96.94 219 VAL A O 1
ATOM 1787 N N . PRO A 1 220 ? -2.522 -13.157 0.663 1.00 94.38 220 PRO A N 1
ATOM 1788 C CA . PRO A 1 220 ? -1.664 -14.310 0.967 1.00 94.38 220 PRO A CA 1
ATOM 1789 C C . PRO A 1 220 ? -0.164 -13.971 0.869 1.00 94.38 220 PRO A C 1
ATOM 1791 O O . PRO A 1 220 ? 0.232 -13.061 0.144 1.00 94.38 220 PRO A O 1
ATOM 1794 N N . GLU A 1 221 ? 0.691 -14.715 1.576 1.00 91.44 221 GLU A N 1
ATOM 1795 C CA . GLU A 1 221 ? 2.151 -14.483 1.559 1.00 91.44 221 GLU A CA 1
ATOM 1796 C C . GLU A 1 221 ? 2.772 -14.703 0.169 1.00 91.44 221 GLU A C 1
ATOM 1798 O O . GLU A 1 221 ? 3.806 -14.121 -0.168 1.00 91.44 221 GLU A O 1
ATOM 1803 N N . THR A 1 222 ? 2.119 -15.525 -0.652 1.00 89.94 222 THR A N 1
ATOM 1804 C CA . THR A 1 222 ? 2.498 -15.857 -2.030 1.00 89.94 222 THR A CA 1
ATOM 1805 C C . THR A 1 222 ? 2.086 -14.794 -3.047 1.00 89.94 222 THR A C 1
ATOM 1807 O O . THR A 1 222 ? 2.462 -14.895 -4.208 1.00 89.94 222 THR A O 1
ATOM 1810 N N . LEU A 1 223 ? 1.354 -13.751 -2.639 1.00 89.94 223 LEU A N 1
ATOM 1811 C CA . LEU A 1 223 ? 0.752 -12.770 -3.550 1.00 89.94 223 LEU A CA 1
ATOM 1812 C C . LEU A 1 223 ? 1.754 -12.055 -4.467 1.00 89.94 223 LEU A C 1
ATOM 1814 O O . LEU A 1 223 ? 1.408 -11.662 -5.577 1.00 89.94 223 LEU A O 1
ATOM 1818 N N . PHE A 1 224 ? 2.977 -11.852 -3.980 1.00 90.12 224 PHE A N 1
ATOM 1819 C CA . PHE A 1 224 ? 4.071 -11.209 -4.714 1.00 90.12 224 PHE A CA 1
ATOM 1820 C C . PHE A 1 224 ? 5.282 -12.138 -4.837 1.00 90.12 224 PHE A C 1
ATOM 1822 O O . PHE A 1 224 ? 6.426 -11.679 -4.848 1.00 90.12 224 PHE A O 1
ATOM 1829 N N . GLN A 1 225 ? 5.036 -13.445 -4.869 1.00 85.12 225 GLN A N 1
ATOM 1830 C CA . GLN A 1 225 ? 6.051 -14.445 -5.169 1.00 85.12 225 GLN A CA 1
ATOM 1831 C C . GLN A 1 225 ? 5.857 -14.894 -6.628 1.00 85.12 225 GLN A C 1
ATOM 1833 O O . GLN A 1 225 ? 4.714 -15.148 -7.010 1.00 85.12 225 GLN A O 1
ATOM 1838 N N . PRO A 1 226 ? 6.924 -14.896 -7.450 1.00 71.12 226 PRO A N 1
ATOM 1839 C CA . PRO A 1 226 ? 6.877 -15.386 -8.828 1.00 71.12 226 PRO A CA 1
ATOM 1840 C C . PRO A 1 226 ? 6.745 -16.913 -8.902 1.00 71.12 226 PRO A C 1
ATOM 1842 O O . PRO A 1 226 ? 7.124 -17.592 -7.918 1.00 71.12 226 PRO A O 1
#

Sequence (226 aa):
MKKIFWTTFFWFLVIFLFRSYMRLFNQSLGIKIGSRFGISQQVCLTGGVTDGLTDQFDIIKTQLDVINQKLQSEPEALIQQAQVQNPVFQTTVPTKVALYYFNQTEDQKLAPEQQVNLSSLLPVYRIFPASTNILVDTINELIKWNLTPNEKKQWFITEFPNAWFRLLSTDLSVDGVLTLQFSEVPGFTDGWSARMLILSNLIKKTALQFPEVKNVVFVPETLFQP